Protein AF-A0A950F836-F1 (afdb_monomer)

Sequence (181 aa):
MPAGVPESGVGALAGLVPHHDASDRDGAVRQGLGAELRAADKKPVPPDRDESDESINTADIAQRLERLKRNLWHGNVRRALQIIDLLEEHLEIDGAPFENGRKLHKAIRKFGHYIAVNRVFVPNYGDRYRHGEAISTAFVESAVNQVVSKRMVKQQQMRWTQQGAHLLLQIRTQALNGDLR

Solvent-accessible surface area (backbone atoms only — not comparable to full-atom values): 11641 Å² total; per-residue (Å²): 137,89,80,85,88,78,91,82,80,89,77,87,87,87,81,86,88,90,85,92,84,89,89,82,90,84,86,85,89,82,87,79,92,80,79,86,86,84,78,90,84,77,79,80,73,73,78,73,75,79,79,71,60,90,54,85,53,65,66,58,54,51,52,51,50,51,52,30,52,54,25,43,41,54,41,37,52,72,63,24,46,53,50,42,53,55,50,41,52,52,47,58,73,67,50,45,87,44,78,64,45,50,52,47,39,55,48,50,52,52,48,43,52,51,48,64,75,42,51,90,72,53,58,39,47,56,57,34,56,77,71,72,43,84,83,68,62,62,68,59,51,50,54,49,52,52,49,43,48,58,26,65,71,46,101,44,101,66,60,57,51,75,67,56,49,52,53,50,48,53,52,50,51,28,54,74,70,66,68,60,128

Secondary structure (DSSP, 8-state):
----PPP-----------------------------------PPPPP-------S--HHHHHHHHHHHHHHHHTT-HHHHHHHHHHHHHHHHHTT--SHHHHHHHHHHHHHHHHHHHTGGG---HHHHHHTT----SHHHHHHHHHHHIIIIIS--SSPPPHHHHHHHHHHHHHHHHT---

pLDDT: mean 72.8, std 25.39, range [26.97, 97.75]

Mean predicted aligned error: 17.71 Å

Radius of gyration: 34.69 Å; Cα contacts (8 Å, |Δi|>4): 84; chains: 1; bounding box: 82×68×84 Å

Structure (mmCIF, N/CA/C/O backbone):
data_AF-A0A950F836-F1
#
_entry.id   AF-A0A950F836-F1
#
loop_
_atom_site.group_PDB
_atom_site.id
_atom_site.type_symbol
_atom_site.label_atom_id
_atom_site.label_alt_id
_atom_site.label_comp_id
_atom_site.label_asym_id
_atom_site.label_entity_id
_atom_site.label_seq_id
_atom_site.pdbx_PDB_ins_code
_atom_site.Cartn_x
_atom_site.Cartn_y
_atom_site.Cartn_z
_atom_site.occupancy
_atom_site.B_iso_or_equiv
_atom_site.auth_seq_id
_atom_site.auth_comp_id
_atom_site.auth_asym_id
_atom_site.auth_atom_id
_atom_site.pdbx_PDB_model_num
ATOM 1 N N . MET A 1 1 ? -5.728 52.500 21.669 1.00 29.55 1 MET A N 1
ATOM 2 C CA . MET A 1 1 ? -4.391 53.020 21.305 1.00 29.55 1 MET A CA 1
ATOM 3 C C . MET A 1 1 ? -3.493 51.816 21.041 1.00 29.55 1 MET A C 1
ATOM 5 O O . MET A 1 1 ? -3.641 50.841 21.764 1.00 29.55 1 MET A O 1
ATOM 9 N N . PRO A 1 2 ? -2.733 51.835 19.938 1.00 42.88 2 PRO A N 1
ATOM 10 C CA . PRO A 1 2 ? -2.811 50.869 18.827 1.00 42.88 2 PRO A CA 1
ATOM 11 C C . PRO A 1 2 ? -1.547 49.971 18.810 1.00 42.88 2 PRO A C 1
ATOM 13 O O . PRO A 1 2 ? -0.796 50.013 19.772 1.00 42.88 2 PRO A O 1
ATOM 16 N N . ALA A 1 3 ? -1.190 49.107 17.862 1.00 35.97 3 ALA A N 1
ATOM 17 C CA . ALA A 1 3 ? -1.484 48.862 16.450 1.00 35.97 3 ALA A CA 1
ATOM 18 C C . ALA A 1 3 ? -1.015 47.407 16.173 1.00 35.97 3 ALA A C 1
ATOM 20 O O . ALA A 1 3 ? -0.118 46.919 16.852 1.00 35.97 3 ALA A O 1
ATOM 21 N N . GLY A 1 4 ? -1.638 46.622 15.293 1.00 35.84 4 GLY A N 1
ATOM 22 C CA . GLY A 1 4 ? -1.351 46.687 13.859 1.00 35.84 4 GLY A CA 1
ATOM 23 C C . GLY A 1 4 ? 0.024 46.084 13.545 1.00 35.84 4 GLY A C 1
ATOM 24 O O . GLY A 1 4 ? 1.023 46.787 13.623 1.00 35.84 4 GLY A O 1
ATOM 25 N N . VAL A 1 5 ? 0.068 44.799 13.183 1.00 51.34 5 VAL A N 1
ATOM 26 C CA . VAL A 1 5 ? 1.203 44.220 12.446 1.00 51.34 5 VAL A CA 1
ATOM 27 C C . VAL A 1 5 ? 0.994 44.579 10.973 1.00 51.34 5 VAL A C 1
ATOM 29 O O . VAL A 1 5 ? -0.044 44.187 10.435 1.00 51.34 5 VAL A O 1
ATOM 32 N N . PRO A 1 6 ? 1.907 45.313 10.311 1.00 45.78 6 PRO A N 1
ATOM 33 C CA . PRO A 1 6 ? 1.849 45.486 8.872 1.00 45.78 6 PRO A CA 1
ATOM 34 C C . PRO A 1 6 ? 2.775 44.496 8.161 1.00 45.78 6 PRO A C 1
ATOM 36 O O . PRO A 1 6 ? 3.947 44.337 8.506 1.00 45.78 6 PRO A O 1
ATOM 39 N N . GLU A 1 7 ? 2.229 43.877 7.119 1.00 40.97 7 GLU A N 1
ATOM 40 C CA . GLU A 1 7 ? 2.992 43.361 5.990 1.00 40.97 7 GLU A CA 1
ATOM 41 C C . GLU A 1 7 ? 3.680 44.509 5.235 1.00 40.97 7 GLU A C 1
ATOM 43 O O . GLU A 1 7 ? 3.083 45.555 4.994 1.00 40.97 7 GLU A O 1
ATOM 48 N N . SER A 1 8 ? 4.936 44.302 4.849 1.00 36.91 8 SER A N 1
ATOM 49 C CA . SER A 1 8 ? 5.629 44.826 3.655 1.00 36.91 8 SER A CA 1
ATOM 50 C C . SER A 1 8 ? 7.104 44.448 3.837 1.00 36.91 8 SER A C 1
ATOM 52 O O . SER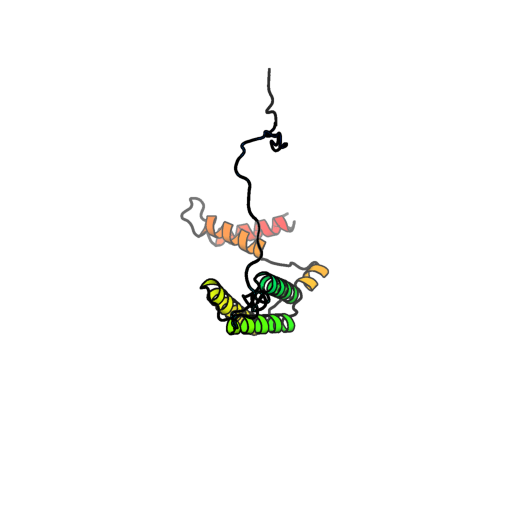 A 1 8 ? 7.600 44.407 4.954 1.00 36.91 8 SER A O 1
ATOM 54 N N . GLY A 1 9 ? 7.911 44.094 2.855 1.00 31.95 9 GLY A N 1
ATOM 55 C CA . GLY A 1 9 ? 7.826 44.141 1.411 1.00 31.95 9 GLY A CA 1
ATOM 56 C C . GLY A 1 9 ? 9.291 44.090 0.992 1.00 31.95 9 GLY A C 1
ATOM 57 O O . GLY A 1 9 ? 10.025 45.039 1.247 1.00 31.95 9 GLY A O 1
ATOM 58 N N . VAL A 1 10 ? 9.760 42.972 0.441 1.00 36.38 10 VAL A N 1
ATOM 59 C CA . VAL A 1 10 ? 11.121 42.900 -0.109 1.00 36.38 10 VAL A CA 1
ATOM 60 C C . VAL A 1 10 ? 10.971 42.911 -1.617 1.00 36.38 10 VAL A C 1
ATOM 62 O O . VAL A 1 10 ? 10.736 41.890 -2.258 1.00 36.38 10 VAL A O 1
ATOM 65 N N . GLY A 1 11 ? 10.981 44.135 -2.142 1.00 35.00 11 GLY A N 1
ATOM 66 C CA . GLY A 1 11 ? 10.955 44.436 -3.561 1.00 35.00 11 GLY A CA 1
ATOM 67 C C . GLY A 1 11 ? 12.247 44.003 -4.246 1.00 35.00 11 GLY A C 1
ATOM 68 O O . GLY A 1 11 ? 13.344 44.119 -3.701 1.00 35.00 11 GLY A O 1
ATOM 69 N N . ALA A 1 12 ? 12.063 43.496 -5.458 1.00 33.91 12 ALA A N 1
ATOM 70 C CA . ALA A 1 12 ? 13.087 43.111 -6.406 1.00 33.91 12 ALA A CA 1
ATOM 71 C C . ALA A 1 12 ? 14.018 44.278 -6.777 1.00 33.91 12 ALA A C 1
ATOM 73 O O . ALA A 1 12 ? 13.564 45.392 -7.032 1.00 33.91 12 ALA A O 1
ATOM 74 N N . LEU A 1 13 ? 15.313 43.985 -6.901 1.00 33.66 13 LEU A N 1
ATOM 75 C CA . LEU A 1 13 ? 16.292 44.840 -7.568 1.00 33.66 13 LEU A CA 1
ATOM 76 C C . LEU A 1 13 ? 17.061 43.998 -8.588 1.00 33.66 13 LEU A C 1
ATOM 78 O O . LEU A 1 13 ? 18.007 43.295 -8.247 1.00 33.66 13 LEU A O 1
ATOM 82 N N . ALA A 1 14 ? 16.640 44.073 -9.848 1.00 31.14 14 ALA A N 1
ATOM 83 C CA . ALA A 1 14 ? 17.458 43.719 -11.001 1.00 31.14 14 ALA A CA 1
ATOM 84 C C . ALA A 1 14 ? 16.983 44.569 -12.183 1.00 31.14 14 ALA A C 1
ATOM 86 O O . ALA A 1 14 ? 15.983 44.266 -12.830 1.00 31.14 14 ALA A O 1
ATOM 87 N N . GLY A 1 15 ? 17.678 45.680 -12.413 1.00 32.28 15 GLY A N 1
ATOM 88 C CA . GLY A 1 15 ? 17.402 46.610 -13.497 1.00 32.28 15 GLY A CA 1
ATOM 89 C C . GLY A 1 15 ? 18.696 47.183 -14.065 1.00 32.28 15 GLY A C 1
ATOM 90 O O . GLY A 1 15 ? 19.354 47.973 -13.404 1.00 32.28 15 GLY A O 1
ATOM 91 N N . LEU A 1 16 ? 18.976 46.763 -15.300 1.00 32.94 16 LEU A N 1
ATOM 92 C CA . LEU A 1 16 ? 19.607 47.486 -16.413 1.00 32.94 16 LEU A CA 1
ATOM 93 C C . LEU A 1 16 ? 21.080 47.975 -16.347 1.00 32.94 16 LEU A C 1
ATOM 95 O O . LEU A 1 16 ? 21.478 48.843 -15.583 1.00 32.94 16 LEU A O 1
ATOM 99 N N . VAL A 1 17 ? 21.820 47.444 -17.325 1.00 34.72 17 VAL A N 1
ATOM 100 C CA . VAL A 1 17 ? 23.066 47.863 -18.019 1.00 34.72 17 VAL A CA 1
ATOM 101 C C . VAL A 1 17 ? 22.731 48.976 -19.066 1.00 34.72 17 VAL A C 1
ATOM 103 O O . VAL A 1 17 ? 21.529 49.129 -19.306 1.00 34.72 17 VAL A O 1
ATOM 106 N N . PRO A 1 18 ? 23.634 49.655 -19.845 1.00 45.66 18 PRO A N 1
ATOM 107 C CA . PRO A 1 18 ? 25.076 50.046 -19.779 1.00 45.66 18 PRO A CA 1
ATOM 108 C C . PRO A 1 18 ? 25.347 51.568 -20.036 1.00 45.66 18 PRO A C 1
ATOM 110 O O . PRO A 1 18 ? 24.448 52.294 -20.432 1.00 45.66 18 PRO A O 1
ATOM 113 N N . HIS A 1 19 ? 26.618 52.012 -19.967 1.00 31.83 19 HIS A N 1
ATOM 114 C CA . HIS A 1 19 ? 27.279 52.990 -20.882 1.00 31.83 19 HIS A CA 1
ATOM 115 C C . HIS A 1 19 ? 28.815 52.884 -20.658 1.00 31.83 19 HIS A C 1
ATOM 117 O O . HIS A 1 19 ? 29.242 52.916 -19.512 1.00 31.83 19 HIS A O 1
ATOM 123 N N . HIS A 1 20 ? 29.646 52.401 -21.594 1.00 29.50 20 HIS A N 1
ATOM 124 C CA . HIS A 1 20 ? 30.296 53.022 -22.771 1.00 29.50 20 HIS A CA 1
ATOM 125 C C . HIS A 1 20 ? 31.361 54.101 -22.462 1.00 29.50 20 HIS A C 1
ATOM 127 O O . HIS A 1 20 ? 30.995 55.215 -22.130 1.00 29.50 20 HIS A O 1
ATOM 133 N N . ASP A 1 21 ? 32.645 53.746 -22.642 1.00 30.55 21 ASP A N 1
ATOM 134 C CA . ASP A 1 21 ? 33.812 54.573 -23.048 1.00 30.55 21 ASP A CA 1
ATOM 135 C C . ASP A 1 21 ? 34.998 53.591 -23.245 1.00 30.55 21 ASP A C 1
ATOM 137 O O . ASP A 1 21 ? 35.238 52.750 -22.386 1.00 30.55 21 ASP A O 1
ATOM 141 N N . ALA A 1 22 ? 35.595 53.374 -24.423 1.00 28.00 22 ALA A N 1
ATOM 142 C CA . ALA A 1 22 ? 36.336 54.231 -25.358 1.00 28.00 22 ALA A CA 1
ATOM 143 C C . ALA A 1 22 ? 37.834 54.416 -25.008 1.00 28.00 22 ALA A C 1
ATOM 145 O O . ALA A 1 22 ? 38.200 55.251 -24.193 1.00 28.00 22 ALA A O 1
ATOM 146 N N . SER A 1 23 ? 38.665 53.713 -25.800 1.00 30.91 23 SER A N 1
ATOM 147 C CA . SER A 1 23 ? 39.959 54.151 -26.361 1.00 30.91 23 SER A CA 1
ATOM 148 C C . SER A 1 23 ? 41.275 53.809 -25.633 1.00 30.91 23 SER A C 1
ATOM 150 O O . SER A 1 23 ? 41.606 54.417 -24.627 1.00 30.91 23 SER A O 1
ATOM 152 N N . ASP A 1 24 ? 42.079 52.935 -26.259 1.00 32.09 24 ASP A N 1
ATOM 153 C CA . ASP A 1 24 ? 43.501 53.166 -26.623 1.00 32.09 24 ASP A CA 1
ATOM 154 C C . ASP A 1 24 ? 43.926 52.072 -27.636 1.00 32.09 24 ASP A C 1
ATOM 156 O O . ASP A 1 24 ? 43.770 50.884 -27.370 1.00 32.09 24 ASP A O 1
ATOM 160 N N . ARG A 1 25 ? 44.078 52.371 -28.937 1.00 31.61 25 ARG A N 1
ATOM 161 C CA . ARG A 1 25 ? 45.309 52.776 -29.657 1.00 31.61 25 ARG A CA 1
ATOM 162 C C . ARG A 1 25 ? 46.519 51.862 -29.421 1.00 31.61 25 ARG A C 1
ATOM 164 O O . ARG A 1 25 ? 47.173 51.969 -28.400 1.00 31.61 25 ARG A O 1
ATOM 171 N N . ASP A 1 26 ? 46.853 51.037 -30.420 1.00 30.56 26 ASP A N 1
ATOM 172 C CA . ASP A 1 26 ? 48.101 51.194 -31.187 1.00 30.56 26 ASP A CA 1
ATOM 173 C C . ASP A 1 26 ? 48.285 50.132 -32.286 1.00 30.56 26 ASP A C 1
ATOM 175 O O . ASP A 1 26 ? 47.856 48.989 -32.162 1.00 30.56 26 ASP A O 1
ATOM 179 N N . GLY A 1 27 ? 49.009 50.524 -33.340 1.00 30.09 27 GLY A N 1
ATOM 180 C CA . GLY A 1 27 ? 49.918 49.611 -34.042 1.00 30.09 27 GLY A CA 1
ATOM 181 C C . GLY A 1 27 ? 49.427 48.989 -35.344 1.00 30.09 27 GLY A C 1
ATOM 182 O O . GLY A 1 27 ? 48.949 47.863 -35.390 1.00 30.09 27 GLY A O 1
ATOM 183 N N . ALA A 1 28 ? 49.639 49.710 -36.437 1.00 32.56 28 ALA A N 1
ATOM 184 C CA . ALA A 1 28 ? 49.440 49.250 -37.799 1.00 32.56 28 ALA A CA 1
ATOM 185 C C . ALA A 1 28 ? 50.510 48.239 -38.300 1.00 32.56 28 ALA A C 1
ATOM 187 O O . ALA A 1 28 ? 51.599 48.110 -37.747 1.00 32.56 28 ALA A O 1
ATOM 188 N N . VAL A 1 29 ? 50.214 47.703 -39.493 1.00 31.95 29 VAL A N 1
ATOM 189 C CA . VAL A 1 29 ? 51.118 47.371 -40.619 1.00 31.95 29 VAL A CA 1
ATOM 190 C C . VAL A 1 29 ? 51.510 45.886 -40.854 1.00 31.95 29 VAL A C 1
ATOM 192 O O . VAL A 1 29 ? 52.175 45.254 -40.043 1.00 31.95 29 VAL A O 1
ATOM 195 N N . ARG A 1 30 ? 51.255 45.467 -42.115 1.00 33.81 30 ARG A N 1
ATOM 196 C CA . ARG A 1 30 ? 51.923 44.458 -42.993 1.00 33.81 30 ARG A CA 1
ATOM 197 C C . ARG A 1 30 ? 51.225 43.094 -43.106 1.00 33.81 30 ARG A C 1
ATOM 199 O O . ARG A 1 30 ? 51.274 42.284 -42.199 1.00 33.81 30 ARG A O 1
ATOM 206 N N . GLN A 1 31 ? 50.389 42.889 -44.133 1.00 32.78 31 GLN A N 1
ATOM 207 C CA . GLN A 1 31 ? 50.717 42.410 -45.499 1.00 32.78 31 GLN A CA 1
ATOM 208 C C . GLN A 1 31 ? 51.404 41.039 -45.564 1.00 32.78 31 GLN A C 1
ATOM 210 O O . GLN A 1 31 ? 52.508 40.878 -45.061 1.00 32.78 31 GLN A O 1
ATOM 215 N N . GLY A 1 32 ? 50.821 40.153 -46.382 1.00 27.50 32 GLY A N 1
ATOM 216 C CA . GLY A 1 32 ? 51.611 39.325 -47.296 1.00 27.50 32 GLY A CA 1
ATOM 217 C C . GLY A 1 32 ? 51.545 37.818 -47.082 1.00 27.50 32 GLY A C 1
ATOM 218 O O . GLY A 1 32 ? 52.398 37.247 -46.420 1.00 27.50 32 GLY A O 1
ATOM 219 N N . LEU A 1 33 ? 50.549 37.198 -47.719 1.00 32.03 33 LEU A N 1
ATOM 220 C CA . LEU A 1 33 ? 50.674 36.015 -48.582 1.00 32.03 33 LEU A CA 1
ATOM 221 C C . LEU A 1 33 ? 52.029 35.270 -48.520 1.00 32.03 33 LEU A C 1
ATOM 223 O O . LEU A 1 33 ? 53.038 35.757 -49.027 1.00 32.03 33 LEU A O 1
ATOM 227 N N . GLY A 1 34 ? 52.024 34.047 -47.990 1.00 26.97 34 GLY A N 1
ATOM 228 C CA . GLY A 1 34 ? 53.203 33.187 -47.968 1.00 26.97 34 GLY A CA 1
ATOM 229 C C . GLY A 1 34 ? 52.849 31.711 -47.826 1.00 26.97 34 GLY A C 1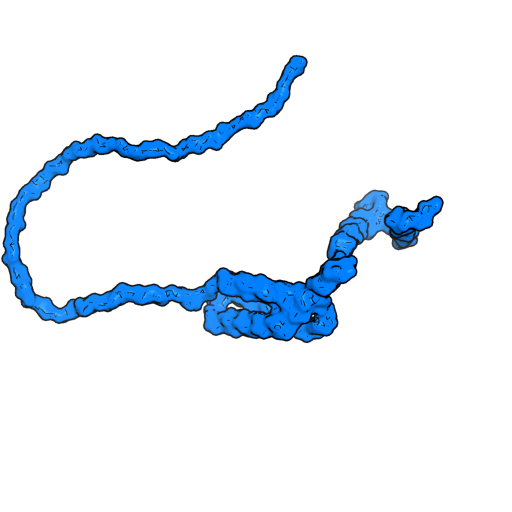
ATOM 230 O O . GLY A 1 34 ? 52.756 31.207 -46.716 1.00 26.97 34 GLY A O 1
ATOM 231 N N . ALA A 1 35 ? 52.729 31.052 -48.978 1.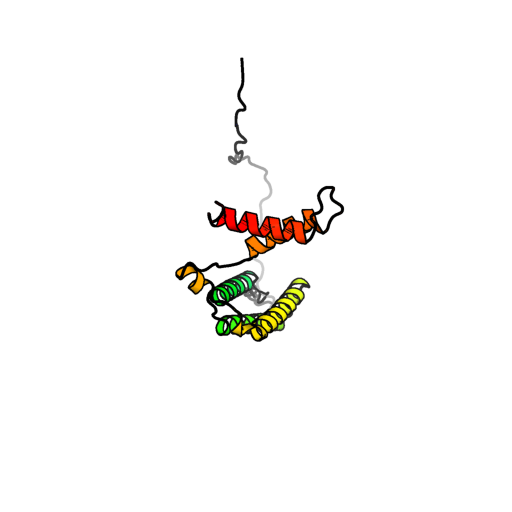00 31.06 35 ALA A N 1
ATOM 232 C CA . ALA A 1 35 ? 52.959 29.625 -49.201 1.00 31.06 35 ALA A CA 1
ATOM 233 C C . ALA A 1 35 ? 51.972 28.610 -48.588 1.00 31.06 35 ALA A C 1
ATOM 235 O O . ALA A 1 35 ? 52.089 28.154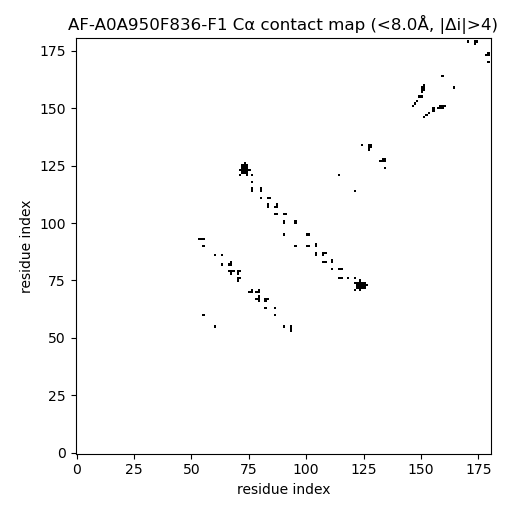 -47.452 1.00 31.06 35 ALA A O 1
ATOM 236 N N . GLU A 1 36 ? 51.077 28.144 -49.458 1.00 30.16 36 GLU A N 1
ATOM 237 C CA . GLU A 1 36 ? 50.556 26.783 -49.430 1.00 30.16 36 GLU A CA 1
ATOM 238 C C . GLU A 1 36 ? 51.687 25.732 -49.481 1.00 30.16 36 GLU A C 1
ATOM 240 O O . GLU A 1 36 ? 52.755 25.961 -50.050 1.00 30.16 36 GLU A O 1
ATOM 245 N N . LEU A 1 37 ? 51.347 24.539 -48.974 1.00 30.80 37 LEU A N 1
ATOM 246 C CA . LEU A 1 37 ? 51.967 23.223 -49.194 1.00 30.80 37 LEU A CA 1
ATOM 247 C C . LEU A 1 37 ? 53.146 22.820 -48.291 1.00 30.80 37 LEU A C 1
ATOM 249 O O . LEU A 1 37 ? 54.291 22.719 -48.725 1.00 30.80 37 LEU A O 1
ATOM 253 N N . ARG A 1 38 ? 52.803 22.312 -47.097 1.00 31.02 38 ARG A N 1
ATOM 254 C CA . ARG A 1 38 ? 53.276 20.979 -46.681 1.00 31.02 38 ARG A CA 1
ATOM 255 C C . ARG A 1 38 ? 52.133 20.120 -46.131 1.00 31.02 38 ARG A C 1
ATOM 257 O O . ARG A 1 38 ? 51.671 20.303 -45.016 1.00 31.02 38 ARG A O 1
ATOM 264 N N . ALA A 1 39 ? 51.687 19.234 -47.019 1.00 33.84 39 ALA A N 1
ATOM 265 C CA . ALA A 1 39 ? 51.219 17.864 -46.829 1.00 33.84 39 ALA A CA 1
ATOM 266 C C . ALA A 1 39 ? 50.716 17.419 -45.439 1.00 33.84 39 ALA A C 1
ATOM 268 O O . ALA A 1 39 ? 51.484 17.306 -44.491 1.00 33.84 39 ALA A O 1
ATOM 269 N N . ALA A 1 40 ? 49.446 17.003 -45.454 1.00 44.66 40 ALA A N 1
ATOM 270 C CA . ALA A 1 40 ? 48.924 15.784 -44.838 1.00 44.66 40 ALA A CA 1
ATOM 271 C C . ALA A 1 40 ? 49.209 15.565 -43.344 1.00 44.66 40 ALA A C 1
ATOM 273 O O . ALA A 1 40 ? 50.152 14.880 -42.978 1.00 44.66 40 ALA A O 1
ATOM 274 N N . ASP A 1 41 ? 48.302 16.041 -42.495 1.00 47.06 41 ASP A N 1
ATOM 275 C CA . ASP A 1 41 ? 47.463 15.154 -41.684 1.00 47.06 41 ASP A CA 1
ATOM 276 C C . ASP A 1 41 ? 46.369 15.977 -40.993 1.00 47.06 41 ASP A C 1
ATOM 278 O O . ASP A 1 41 ? 46.532 17.180 -40.802 1.00 47.06 41 ASP A O 1
ATOM 282 N N . LYS A 1 42 ? 45.282 15.316 -40.581 1.00 42.28 42 LYS A N 1
ATOM 283 C CA . LYS A 1 42 ? 44.065 15.875 -39.946 1.00 42.28 42 LYS A CA 1
ATOM 284 C C . LYS A 1 42 ? 42.990 16.357 -40.925 1.00 42.28 42 LYS A C 1
ATOM 286 O O . LYS A 1 42 ? 42.689 17.543 -41.044 1.00 42.28 42 LYS A O 1
ATOM 291 N N . LYS A 1 43 ? 42.281 15.392 -41.526 1.00 39.38 43 LYS A N 1
ATOM 292 C CA . LYS A 1 43 ? 40.834 15.587 -41.720 1.00 39.38 43 LYS A CA 1
ATOM 293 C C . LYS A 1 43 ? 40.228 15.922 -40.348 1.00 39.38 43 LYS A C 1
ATOM 295 O O . LYS A 1 43 ? 40.582 15.240 -39.384 1.00 39.38 43 LYS A O 1
ATOM 300 N N . PRO A 1 44 ? 39.346 16.927 -40.233 1.00 36.72 44 PRO A N 1
ATOM 301 C CA . PRO A 1 44 ? 38.650 17.165 -38.983 1.00 36.72 44 PRO A CA 1
ATOM 302 C C . PRO A 1 44 ? 37.789 15.933 -38.700 1.00 36.72 44 PRO A C 1
ATOM 304 O O . PRO A 1 44 ? 36.916 15.574 -39.493 1.00 36.72 44 PRO A O 1
ATOM 307 N N . VAL A 1 45 ? 38.091 15.252 -37.596 1.00 49.06 45 VAL A N 1
ATOM 308 C CA . VAL A 1 45 ? 37.140 14.345 -36.954 1.00 49.06 45 VAL A CA 1
ATOM 309 C C . VAL A 1 45 ? 35.880 15.185 -36.711 1.00 49.06 45 VAL A C 1
ATOM 311 O O . VAL A 1 45 ? 36.016 16.297 -36.191 1.00 49.06 45 VAL A O 1
ATOM 314 N N . PRO A 1 46 ? 34.688 14.753 -37.166 1.00 50.53 46 PRO A N 1
ATOM 315 C CA . PRO A 1 46 ? 33.454 15.460 -36.843 1.00 50.53 46 PRO A CA 1
ATOM 316 C C . PRO A 1 46 ? 33.404 15.651 -35.325 1.00 50.53 46 PRO A C 1
ATOM 318 O O . PRO A 1 46 ? 33.723 14.682 -34.634 1.00 50.53 46 PRO A O 1
ATOM 321 N N . 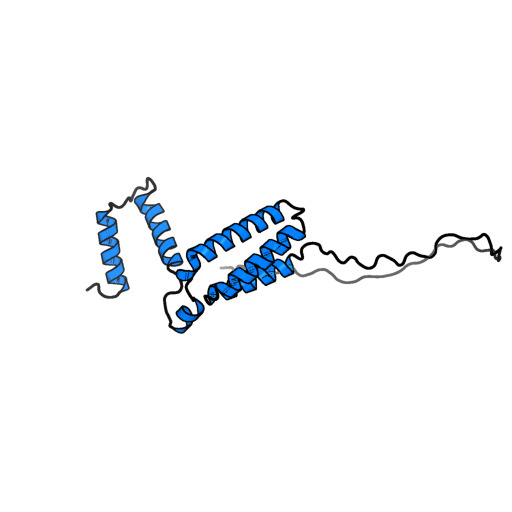PRO A 1 47 ? 33.061 16.851 -34.809 1.00 45.91 47 PRO A N 1
ATOM 322 C CA . PRO A 1 47 ? 32.883 17.017 -33.377 1.00 45.91 47 PRO A CA 1
ATOM 323 C C . PRO A 1 47 ? 31.887 15.954 -32.957 1.00 45.91 47 PRO A C 1
ATOM 325 O O . PRO A 1 47 ? 30.869 15.773 -33.636 1.00 45.91 47 PRO A O 1
ATOM 328 N N . ASP A 1 48 ? 32.308 15.205 -31.948 1.00 44.94 48 ASP A N 1
ATOM 329 C CA . ASP A 1 48 ? 31.611 14.114 -31.304 1.00 44.94 48 ASP A CA 1
ATOM 330 C C . ASP A 1 48 ? 30.113 14.248 -31.565 1.00 44.94 48 ASP A C 1
ATOM 332 O O . ASP A 1 48 ? 29.479 15.227 -31.160 1.00 44.94 48 ASP A O 1
ATOM 336 N N . ARG A 1 49 ? 29.546 13.296 -32.327 1.00 43.31 49 ARG A N 1
ATOM 337 C CA . ARG A 1 49 ? 28.109 13.058 -32.189 1.00 43.31 49 ARG A CA 1
ATOM 338 C C . ARG A 1 49 ? 27.923 12.991 -30.691 1.00 43.31 49 ARG A C 1
ATOM 340 O O . ARG A 1 49 ? 28.647 12.210 -30.080 1.00 43.31 49 ARG A O 1
ATOM 347 N N . ASP A 1 50 ? 27.048 13.828 -30.146 1.00 44.59 50 ASP A N 1
ATOM 348 C CA . ASP A 1 50 ? 26.553 13.644 -28.799 1.00 44.59 50 ASP A CA 1
ATOM 349 C C . ASP A 1 50 ? 26.176 12.161 -28.708 1.00 44.59 50 ASP A C 1
ATOM 351 O O . ASP A 1 50 ? 25.113 11.732 -29.163 1.00 44.59 50 ASP A O 1
ATOM 355 N N . GLU A 1 51 ? 27.092 11.355 -28.170 1.00 42.03 51 GLU A N 1
ATOM 356 C CA . GLU A 1 51 ? 26.791 10.197 -27.366 1.00 42.03 51 GLU A CA 1
ATOM 357 C C . GLU A 1 51 ? 26.025 10.819 -26.212 1.00 42.03 51 GLU A C 1
ATOM 359 O O . GLU A 1 51 ? 26.569 11.132 -25.158 1.00 42.03 51 GLU A O 1
ATOM 364 N N . SER A 1 52 ? 24.766 11.162 -26.487 1.00 43.44 52 SER A N 1
ATOM 365 C CA . SER A 1 52 ? 23.805 11.558 -25.495 1.00 43.44 52 SER A CA 1
ATOM 366 C C . SER A 1 52 ? 23.606 10.301 -24.679 1.00 43.44 52 SER A C 1
ATOM 368 O O . SER A 1 52 ? 22.744 9.491 -25.005 1.00 43.44 52 SER A O 1
ATOM 370 N N . ASP A 1 53 ? 24.517 10.110 -23.731 1.00 42.41 53 ASP A N 1
ATOM 371 C CA . ASP A 1 53 ? 24.321 9.432 -22.476 1.00 42.41 53 ASP A CA 1
ATOM 372 C C . ASP A 1 53 ? 23.235 8.351 -22.595 1.00 42.41 53 ASP A C 1
ATOM 374 O O . ASP A 1 53 ? 22.080 8.562 -22.227 1.00 42.41 53 ASP A O 1
ATOM 378 N N . GLU A 1 54 ? 23.623 7.134 -22.992 1.00 45.19 54 GLU A N 1
ATOM 379 C CA . GLU A 1 54 ? 22.978 5.918 -22.460 1.00 45.19 54 GLU A CA 1
ATOM 380 C C . GLU A 1 54 ? 23.328 5.768 -20.960 1.00 45.19 54 GLU A C 1
ATOM 382 O O . GLU A 1 54 ? 23.544 4.686 -20.426 1.00 45.19 54 GLU A O 1
ATOM 387 N N . SER A 1 55 ? 23.428 6.894 -20.251 1.00 53.56 55 SER A N 1
ATOM 388 C CA . SER A 1 55 ? 23.406 6.964 -18.813 1.00 53.56 55 SER A CA 1
ATOM 389 C C . SER A 1 55 ? 21.933 6.920 -18.422 1.00 53.56 55 SER A C 1
ATOM 391 O O . SER A 1 55 ? 21.083 7.614 -18.982 1.00 53.56 55 SER A O 1
ATOM 393 N N . ILE A 1 56 ? 21.623 6.029 -17.488 1.00 57.47 56 ILE A N 1
ATOM 394 C CA . ILE A 1 56 ? 20.304 5.818 -16.894 1.00 57.47 56 ILE A CA 1
ATOM 395 C C . ILE A 1 56 ? 19.530 7.143 -16.783 1.00 57.47 56 ILE A C 1
ATOM 397 O O . ILE A 1 56 ? 19.782 7.961 -15.888 1.00 57.47 56 ILE A O 1
ATOM 401 N N . ASN A 1 57 ? 18.544 7.355 -17.659 1.00 78.31 57 ASN A N 1
ATOM 402 C CA . ASN A 1 57 ? 17.727 8.554 -17.578 1.00 78.31 57 ASN A CA 1
ATOM 403 C C . ASN A 1 57 ? 16.790 8.412 -16.374 1.00 78.31 57 ASN A C 1
ATOM 405 O O . ASN A 1 57 ? 15.775 7.714 -16.409 1.00 78.31 57 ASN A O 1
ATOM 409 N N . THR A 1 58 ? 17.125 9.104 -15.287 1.00 79.94 58 THR A N 1
ATOM 410 C CA . THR A 1 58 ? 16.334 9.109 -14.047 1.00 79.94 58 THR A CA 1
ATOM 411 C C . THR A 1 58 ? 14.866 9.479 -14.307 1.00 79.94 58 THR A C 1
ATOM 413 O O . THR A 1 58 ? 13.976 8.981 -13.614 1.00 79.94 58 THR A O 1
ATOM 416 N N . ALA A 1 59 ? 14.584 10.296 -15.329 1.00 85.50 59 ALA A N 1
ATOM 417 C CA . ALA A 1 59 ? 13.221 10.633 -15.724 1.00 85.50 59 ALA A CA 1
ATOM 418 C C . ALA A 1 59 ? 12.465 9.441 -16.341 1.00 85.50 59 ALA A C 1
ATOM 420 O O . ALA A 1 59 ? 11.273 9.287 -16.068 1.00 85.50 59 ALA A O 1
ATOM 421 N N . ASP A 1 60 ? 13.134 8.573 -17.111 1.00 87.38 60 ASP A N 1
ATOM 422 C CA . ASP A 1 60 ? 12.517 7.356 -17.659 1.00 87.38 60 ASP A CA 1
ATOM 423 C C . ASP A 1 60 ? 12.177 6.366 -16.538 1.00 87.38 60 ASP A C 1
ATOM 425 O O . ASP A 1 60 ? 11.043 5.887 -16.443 1.00 87.38 60 ASP A O 1
ATOM 429 N N . ILE A 1 61 ? 13.109 6.151 -15.600 1.00 88.25 61 ILE A N 1
ATOM 430 C CA . ILE A 1 61 ? 12.850 5.339 -14.402 1.00 88.25 61 ILE A CA 1
ATOM 431 C C . ILE A 1 61 ? 11.660 5.900 -13.621 1.00 88.25 61 ILE A C 1
ATOM 433 O O . ILE A 1 61 ? 10.737 5.156 -13.284 1.00 88.25 61 ILE A O 1
ATOM 437 N N . ALA A 1 62 ? 11.639 7.208 -13.351 1.00 90.69 62 ALA A N 1
ATOM 438 C CA . ALA A 1 62 ? 10.540 7.841 -12.629 1.00 90.69 62 ALA A CA 1
ATOM 439 C C . ALA A 1 62 ? 9.198 7.652 -13.356 1.00 90.69 62 ALA A C 1
ATOM 441 O O . ALA A 1 62 ? 8.191 7.314 -12.728 1.00 90.69 62 ALA A O 1
ATOM 442 N N . GLN A 1 63 ? 9.180 7.791 -14.685 1.00 94.38 63 GLN A N 1
ATOM 443 C CA . GLN A 1 63 ? 7.980 7.572 -15.486 1.00 94.38 63 GLN A CA 1
ATOM 444 C C . GLN A 1 63 ? 7.496 6.115 -15.406 1.00 94.38 63 GLN A C 1
ATOM 446 O O . GLN A 1 63 ? 6.293 5.865 -15.267 1.00 94.38 63 GLN A O 1
ATOM 451 N N . ARG A 1 64 ? 8.407 5.140 -15.464 1.00 93.56 64 ARG A N 1
ATOM 452 C CA . ARG A 1 64 ? 8.078 3.714 -15.315 1.00 93.56 64 ARG A CA 1
ATOM 453 C C . ARG A 1 64 ? 7.545 3.398 -13.924 1.00 93.56 64 ARG A C 1
ATOM 455 O O . ARG A 1 64 ? 6.546 2.689 -13.818 1.00 93.56 64 ARG A O 1
ATOM 462 N N . LEU A 1 65 ? 8.131 3.970 -12.873 1.00 94.81 65 LEU A N 1
ATOM 463 C CA . LEU A 1 65 ? 7.634 3.831 -11.501 1.00 94.81 65 LEU A CA 1
ATOM 464 C C . LEU A 1 65 ? 6.234 4.431 -11.330 1.00 94.81 65 LEU A C 1
ATOM 466 O O . LEU A 1 65 ? 5.379 3.832 -10.676 1.00 94.81 65 LEU A O 1
ATOM 470 N N . GLU A 1 66 ? 5.951 5.564 -11.970 1.00 97.06 66 GLU A N 1
ATOM 471 C CA . GLU A 1 66 ? 4.616 6.163 -11.943 1.00 97.06 66 GLU A CA 1
ATOM 472 C C . GLU A 1 66 ? 3.584 5.270 -12.652 1.00 97.06 66 GLU A C 1
ATOM 474 O O . GLU A 1 66 ? 2.488 5.023 -12.134 1.00 97.06 66 GLU A O 1
ATOM 479 N N . ARG A 1 67 ? 3.950 4.694 -13.806 1.00 96.75 67 ARG A N 1
ATOM 480 C CA . ARG A 1 67 ? 3.118 3.701 -14.509 1.00 96.75 67 ARG A CA 1
ATOM 481 C C . ARG A 1 67 ? 2.914 2.438 -13.674 1.00 96.75 67 ARG A C 1
ATOM 483 O O . ARG A 1 67 ? 1.805 1.902 -13.650 1.00 96.75 67 ARG A O 1
ATOM 490 N N . LEU A 1 68 ? 3.951 1.965 -12.987 1.00 97.31 68 LEU A N 1
ATOM 491 C CA . LEU A 1 68 ? 3.888 0.823 -12.078 1.00 97.31 68 LEU A CA 1
ATOM 492 C C . LEU A 1 68 ? 2.889 1.084 -10.946 1.00 97.31 68 LEU A C 1
ATOM 494 O O . LEU A 1 68 ? 1.950 0.306 -10.766 1.00 97.31 68 LEU A O 1
ATOM 498 N N . LYS A 1 69 ? 3.026 2.220 -10.253 1.00 96.81 69 LYS A N 1
ATOM 499 C CA . LYS A 1 69 ? 2.101 2.661 -9.201 1.00 96.81 69 LYS A CA 1
ATOM 500 C C . LYS A 1 69 ? 0.660 2.685 -9.705 1.00 96.81 69 LYS A C 1
ATOM 502 O O . LYS A 1 69 ? -0.225 2.124 -9.064 1.00 96.81 69 LYS A O 1
ATOM 507 N N . ARG A 1 70 ? 0.420 3.279 -10.879 1.00 97.19 70 ARG A N 1
ATOM 508 C CA . ARG A 1 70 ? -0.919 3.355 -11.479 1.00 97.19 70 ARG A CA 1
ATOM 509 C C . ARG A 1 70 ? -1.494 1.978 -11.817 1.00 97.19 70 ARG A C 1
ATOM 511 O O . ARG A 1 70 ? -2.683 1.752 -11.610 1.00 97.19 70 ARG A O 1
ATOM 518 N N . ASN A 1 71 ? -0.679 1.047 -12.314 1.00 97.25 71 ASN A N 1
ATOM 519 C CA . ASN A 1 71 ? -1.136 -0.320 -12.566 1.00 97.25 71 ASN A CA 1
ATOM 520 C C . ASN A 1 71 ? -1.527 -1.031 -11.267 1.00 97.25 71 ASN A C 1
ATOM 522 O O . ASN A 1 71 ? -2.603 -1.621 -11.213 1.00 97.25 71 ASN A O 1
ATOM 526 N N . LEU A 1 72 ? -0.707 -0.927 -10.219 1.00 96.69 72 LEU A N 1
ATOM 527 C CA . LEU A 1 72 ? -1.011 -1.521 -8.915 1.00 96.69 72 LEU A CA 1
ATOM 528 C C . LEU A 1 72 ? -2.265 -0.913 -8.282 1.00 96.69 72 LEU A C 1
ATOM 530 O O . LEU A 1 72 ? -3.104 -1.647 -7.771 1.00 96.69 72 LEU A O 1
ATOM 534 N N . TRP A 1 73 ? -2.447 0.403 -8.397 1.00 95.56 73 TRP A N 1
ATOM 535 C CA . TRP A 1 73 ? -3.655 1.091 -7.937 1.00 95.56 73 TRP A CA 1
ATOM 536 C C . TRP A 1 73 ? -4.942 0.545 -8.579 1.00 95.56 73 TRP A C 1
ATOM 538 O O . TRP A 1 73 ? -5.999 0.512 -7.953 1.00 95.56 73 TRP A O 1
ATOM 548 N N . HIS A 1 74 ? -4.857 0.083 -9.825 1.00 95.62 74 HIS A N 1
ATOM 549 C CA . HIS A 1 74 ? -5.976 -0.507 -10.559 1.00 95.62 74 HIS A CA 1
ATOM 550 C C . HIS A 1 74 ? -5.999 -2.043 -10.525 1.00 95.62 74 HIS A C 1
ATOM 552 O O . HIS A 1 74 ? -6.729 -2.650 -11.303 1.00 95.62 74 HIS A O 1
ATOM 558 N N . GLY A 1 75 ? -5.196 -2.690 -9.672 1.00 95.00 75 GLY A N 1
ATOM 559 C CA . GLY A 1 75 ? -5.131 -4.154 -9.580 1.00 95.00 75 GLY A CA 1
ATOM 560 C C . GLY A 1 75 ? -4.529 -4.847 -10.812 1.00 95.00 75 GLY A C 1
ATOM 561 O O . GLY A 1 75 ? -4.605 -6.067 -10.937 1.00 95.00 75 GLY A O 1
ATOM 562 N N . ASN A 1 76 ? -3.897 -4.107 -11.729 1.00 96.62 76 ASN A N 1
ATOM 563 C CA . ASN A 1 76 ? -3.294 -4.639 -12.955 1.00 96.62 76 ASN A CA 1
ATOM 564 C C . ASN A 1 76 ? -1.924 -5.283 -12.675 1.00 96.62 76 ASN A C 1
ATOM 566 O O . ASN A 1 76 ? -0.901 -4.871 -13.229 1.00 96.62 76 ASN A O 1
ATOM 570 N N . VAL A 1 77 ? -1.897 -6.311 -11.820 1.00 96.38 77 VAL A N 1
ATOM 571 C CA . VAL A 1 77 ? -0.660 -6.932 -11.314 1.00 96.38 77 VAL A CA 1
ATOM 572 C C . VAL A 1 77 ? 0.216 -7.486 -12.438 1.00 96.38 77 VAL A C 1
ATOM 574 O O . VAL A 1 77 ? 1.429 -7.322 -12.406 1.00 96.38 77 VAL A O 1
ATOM 577 N N . ARG A 1 78 ? -0.381 -8.069 -13.485 1.00 96.81 78 ARG A N 1
ATOM 578 C CA . ARG A 1 78 ? 0.372 -8.589 -14.639 1.00 96.81 78 ARG A CA 1
ATOM 579 C C . ARG A 1 78 ? 1.206 -7.503 -15.324 1.00 96.81 78 ARG A C 1
ATOM 581 O O . ARG A 1 78 ? 2.382 -7.716 -15.584 1.00 96.81 78 ARG A O 1
ATOM 588 N N . ARG A 1 79 ? 0.602 -6.343 -15.605 1.00 96.50 79 ARG A N 1
ATOM 589 C CA . ARG A 1 79 ? 1.311 -5.218 -16.236 1.00 96.50 79 ARG A CA 1
ATOM 590 C C . ARG A 1 79 ? 2.309 -4.570 -15.287 1.00 96.50 79 ARG A C 1
ATOM 592 O O . ARG A 1 79 ? 3.355 -4.122 -15.730 1.00 96.50 79 ARG A O 1
ATOM 599 N N . ALA A 1 80 ? 1.994 -4.531 -13.994 1.00 97.19 80 ALA A N 1
ATOM 600 C CA . ALA A 1 80 ? 2.930 -4.074 -12.977 1.00 97.19 80 ALA A CA 1
ATOM 601 C C . ALA A 1 80 ? 4.205 -4.936 -12.955 1.00 97.19 80 ALA A C 1
ATOM 603 O O . ALA A 1 80 ? 5.295 -4.382 -13.009 1.00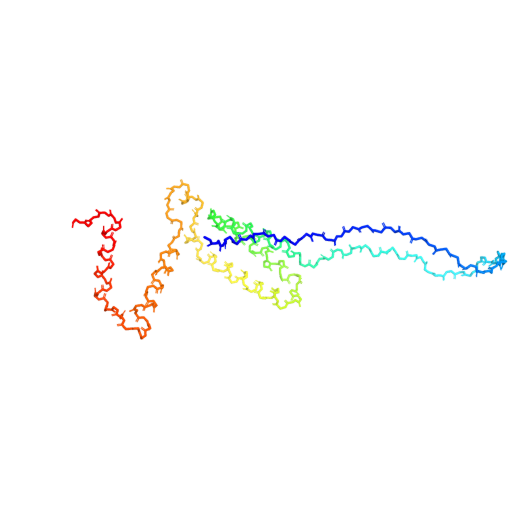 97.19 80 ALA A O 1
ATOM 604 N N . LEU A 1 81 ? 4.073 -6.267 -12.956 1.00 97.12 81 LEU A N 1
ATOM 605 C CA . LEU A 1 81 ? 5.219 -7.182 -12.990 1.00 97.12 81 LEU A CA 1
ATOM 606 C C . LEU A 1 81 ? 6.047 -7.025 -14.272 1.00 97.12 81 LEU A C 1
ATOM 608 O O . LEU A 1 81 ? 7.253 -6.883 -14.174 1.00 97.12 81 LEU A O 1
ATOM 612 N N . GLN A 1 82 ? 5.412 -6.887 -15.440 1.00 96.88 82 GLN A N 1
ATOM 613 C CA . GLN A 1 82 ? 6.134 -6.609 -16.694 1.00 96.88 82 GLN A CA 1
ATOM 614 C C . GLN A 1 82 ? 6.973 -5.323 -16.630 1.00 96.88 82 GLN A C 1
ATOM 616 O O . GLN A 1 82 ? 8.080 -5.274 -17.151 1.00 96.88 82 GLN A O 1
ATOM 621 N N . ILE A 1 83 ? 6.451 -4.262 -16.004 1.00 95.75 83 ILE A N 1
ATOM 622 C CA . ILE A 1 83 ? 7.208 -3.014 -15.824 1.00 95.75 83 ILE A CA 1
ATOM 623 C C . ILE A 1 83 ? 8.375 -3.222 -14.852 1.00 95.75 83 ILE A C 1
ATOM 625 O O . ILE A 1 83 ? 9.426 -2.619 -15.047 1.00 95.75 83 ILE A O 1
ATOM 629 N N . ILE A 1 84 ? 8.190 -4.044 -13.817 1.00 95.69 84 ILE A N 1
ATOM 630 C CA . ILE A 1 84 ? 9.246 -4.387 -12.860 1.00 95.69 84 ILE A CA 1
ATOM 631 C C . ILE A 1 84 ? 10.360 -5.179 -13.543 1.00 95.69 84 ILE A C 1
ATOM 633 O O . ILE A 1 84 ? 11.511 -4.798 -13.378 1.00 95.69 84 ILE A O 1
ATOM 637 N N . ASP A 1 85 ? 10.026 -6.194 -14.340 1.00 94.50 85 ASP A N 1
ATOM 638 C CA . ASP A 1 85 ? 11.006 -7.012 -15.065 1.00 94.50 85 ASP A CA 1
ATOM 639 C C . ASP A 1 85 ? 11.845 -6.131 -16.009 1.00 94.50 85 ASP A C 1
ATOM 641 O O . ASP A 1 85 ? 13.070 -6.139 -15.950 1.00 94.50 85 ASP A O 1
ATOM 645 N N . LEU A 1 86 ? 11.193 -5.250 -16.782 1.00 91.88 86 LEU A N 1
ATOM 646 C CA . LEU A 1 86 ? 11.882 -4.286 -17.651 1.00 91.88 86 LEU A CA 1
ATOM 647 C C . LEU A 1 86 ? 12.773 -3.303 -16.876 1.00 91.88 86 LEU A C 1
ATOM 649 O O . LEU A 1 86 ? 13.809 -2.878 -17.380 1.00 91.88 86 LEU A O 1
ATOM 653 N N . LEU A 1 87 ? 12.351 -2.879 -15.680 1.00 90.94 87 LEU A N 1
ATOM 654 C CA . LEU A 1 87 ? 13.157 -2.012 -14.816 1.00 90.94 87 LEU A CA 1
ATOM 655 C C . LEU A 1 87 ? 14.358 -2.760 -14.233 1.00 90.94 87 LEU A C 1
ATOM 657 O O . LEU A 1 87 ? 15.418 -2.160 -14.085 1.00 90.94 87 LEU A O 1
ATOM 661 N N . GLU A 1 88 ? 14.194 -4.034 -13.881 1.00 90.00 88 GLU A N 1
ATOM 662 C CA . GLU A 1 88 ? 15.274 -4.882 -13.382 1.00 90.00 88 GLU A CA 1
ATOM 663 C C . GLU A 1 88 ? 16.332 -5.091 -14.468 1.00 90.00 88 GLU A C 1
ATOM 665 O O . GLU A 1 88 ? 17.492 -4.771 -14.227 1.00 90.00 88 GLU A O 1
ATOM 670 N N . GLU A 1 89 ? 15.921 -5.492 -15.675 1.00 87.31 89 GLU A N 1
ATOM 671 C CA . GLU A 1 89 ? 16.804 -5.669 -16.836 1.00 87.31 89 GLU A CA 1
ATOM 672 C C . GLU A 1 89 ? 17.573 -4.384 -17.178 1.00 87.31 89 GLU A C 1
ATOM 674 O O . GLU A 1 89 ? 18.794 -4.405 -17.322 1.00 87.31 89 GLU A O 1
ATOM 679 N N . HIS A 1 90 ? 16.881 -3.242 -17.247 1.00 83.56 90 HIS A N 1
ATOM 680 C CA . HIS A 1 90 ? 17.508 -1.955 -17.560 1.00 83.56 90 HIS A CA 1
ATOM 681 C C . HIS A 1 90 ? 18.553 -1.551 -16.505 1.00 83.56 90 HIS A C 1
ATOM 683 O O . HIS A 1 90 ? 19.647 -1.105 -16.835 1.00 83.56 90 HIS A O 1
ATOM 689 N N . LEU A 1 91 ? 18.259 -1.784 -15.221 1.00 83.12 91 LEU A N 1
ATOM 690 C CA . LEU A 1 91 ? 19.189 -1.501 -14.125 1.00 83.12 91 LEU A CA 1
ATOM 691 C C . LEU A 1 91 ? 20.372 -2.491 -14.043 1.00 83.12 91 LEU A C 1
ATOM 693 O O . LEU A 1 91 ? 21.375 -2.161 -13.401 1.00 83.12 91 LEU A O 1
ATOM 697 N N . GLU A 1 92 ? 20.265 -3.682 -14.645 1.00 79.31 92 GLU A N 1
ATOM 698 C CA . GLU A 1 92 ? 21.364 -4.654 -14.775 1.00 79.31 92 GLU A CA 1
ATOM 699 C C . GLU A 1 92 ? 22.310 -4.315 -15.926 1.00 79.31 92 GLU A C 1
ATOM 701 O O . GLU A 1 92 ? 23.527 -4.365 -15.738 1.00 79.31 92 GLU A O 1
ATOM 706 N N . ILE A 1 93 ? 21.760 -3.956 -17.091 1.00 68.88 93 ILE A N 1
ATOM 707 C CA . ILE A 1 93 ? 22.517 -3.682 -18.324 1.00 68.88 93 ILE A CA 1
ATOM 708 C C . ILE A 1 93 ? 23.353 -2.409 -18.187 1.00 68.88 93 ILE A C 1
ATOM 710 O O . ILE A 1 93 ? 24.548 -2.431 -18.478 1.00 68.88 93 ILE A O 1
ATOM 714 N N . ASP A 1 94 ? 22.769 -1.338 -17.645 1.00 63.47 94 ASP A N 1
ATOM 715 C CA . ASP A 1 94 ? 23.449 -0.043 -17.495 1.00 63.47 94 ASP A CA 1
ATOM 716 C C . ASP A 1 94 ? 24.453 -0.036 -16.325 1.00 63.47 94 ASP A C 1
ATOM 718 O O . ASP A 1 94 ? 25.045 0.989 -15.979 1.00 63.47 94 ASP A O 1
ATOM 722 N N . GLY A 1 95 ? 24.636 -1.198 -15.685 1.00 55.81 95 GLY A N 1
ATOM 723 C CA . GLY A 1 95 ? 25.731 -1.481 -14.775 1.00 55.81 95 GLY A CA 1
ATOM 724 C C . GLY A 1 95 ? 25.824 -0.497 -13.624 1.00 55.81 95 GLY A C 1
ATOM 725 O O . GLY A 1 95 ? 26.892 0.066 -13.444 1.00 55.81 95 GLY A O 1
ATOM 726 N N . ALA A 1 96 ? 24.737 -0.293 -12.860 1.00 54.38 96 ALA A N 1
ATOM 727 C CA . ALA A 1 96 ? 24.627 0.602 -11.696 1.00 54.38 96 ALA A CA 1
ATOM 728 C C . ALA A 1 96 ? 25.974 1.207 -11.213 1.00 54.38 96 ALA A C 1
ATOM 730 O O . ALA A 1 96 ? 26.562 0.708 -10.237 1.00 54.38 96 ALA A O 1
ATOM 731 N N . PRO A 1 97 ? 26.469 2.282 -11.867 1.00 57.12 97 PRO A N 1
ATOM 732 C CA . PRO A 1 97 ? 27.827 2.786 -11.631 1.00 57.12 97 PRO A CA 1
ATOM 733 C C . PRO A 1 97 ? 27.941 3.407 -10.234 1.00 57.12 97 PRO A C 1
ATOM 735 O O . PRO A 1 97 ? 29.012 3.504 -9.637 1.00 57.12 97 PRO A O 1
ATOM 738 N N . PHE A 1 98 ? 26.785 3.765 -9.674 1.00 64.56 98 PHE A N 1
ATOM 739 C CA . PHE A 1 98 ? 26.612 4.440 -8.404 1.00 64.56 98 PHE A CA 1
ATOM 740 C C . PHE A 1 98 ? 25.920 3.525 -7.388 1.00 64.56 98 PHE A C 1
ATOM 742 O O . PHE A 1 98 ? 25.028 2.737 -7.713 1.00 64.56 98 PHE A O 1
ATOM 749 N N . GLU A 1 99 ? 26.281 3.670 -6.112 1.00 72.62 99 GLU A N 1
ATOM 750 C CA . GLU A 1 99 ? 25.729 2.877 -5.005 1.00 72.62 99 GLU A CA 1
ATOM 751 C C . GLU A 1 99 ? 24.188 2.9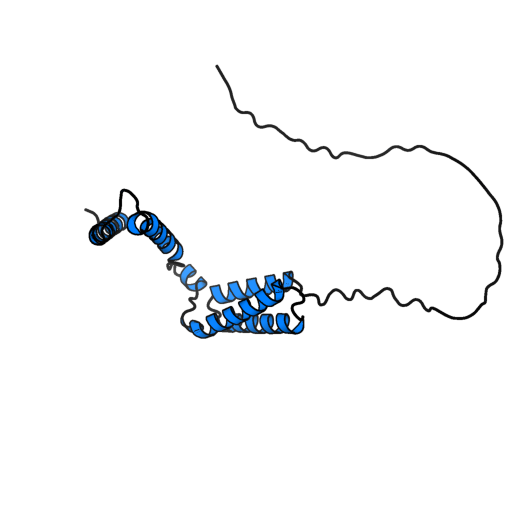26 -4.935 1.00 72.62 99 GLU A C 1
ATOM 753 O O . GLU A 1 99 ? 23.538 1.943 -4.570 1.00 72.62 99 GLU A O 1
ATOM 758 N N . ASN A 1 100 ? 23.597 4.048 -5.352 1.00 78.19 100 ASN A N 1
ATOM 759 C CA . ASN A 1 100 ? 22.150 4.249 -5.392 1.00 78.19 100 ASN A CA 1
ATOM 760 C C . ASN A 1 100 ? 21.452 3.378 -6.450 1.00 78.19 100 ASN A C 1
ATOM 762 O O . ASN A 1 100 ? 20.374 2.858 -6.170 1.00 78.19 100 ASN A O 1
ATOM 766 N N . GLY A 1 101 ? 22.073 3.142 -7.613 1.00 80.75 101 GLY A N 1
ATOM 767 C CA . GLY A 1 101 ? 21.520 2.270 -8.657 1.00 80.75 101 GLY A CA 1
ATOM 768 C C . GLY A 1 101 ? 21.432 0.813 -8.198 1.00 80.75 101 GLY A C 1
ATOM 769 O O . GLY A 1 101 ? 20.394 0.175 -8.347 1.00 80.75 101 GLY A O 1
ATOM 770 N N . ARG A 1 102 ? 22.467 0.314 -7.504 1.00 82.94 102 ARG A N 1
ATOM 771 C CA . ARG A 1 102 ? 22.468 -1.045 -6.926 1.00 82.94 102 ARG A CA 1
ATOM 772 C C . ARG A 1 102 ? 21.415 -1.206 -5.831 1.00 82.94 102 ARG A C 1
ATOM 774 O O . ARG A 1 102 ? 20.766 -2.248 -5.732 1.00 82.94 102 ARG A O 1
ATOM 781 N N . LYS A 1 103 ? 21.239 -0.178 -4.992 1.00 86.81 103 LYS A N 1
ATOM 782 C CA . LYS A 1 103 ? 20.177 -0.148 -3.9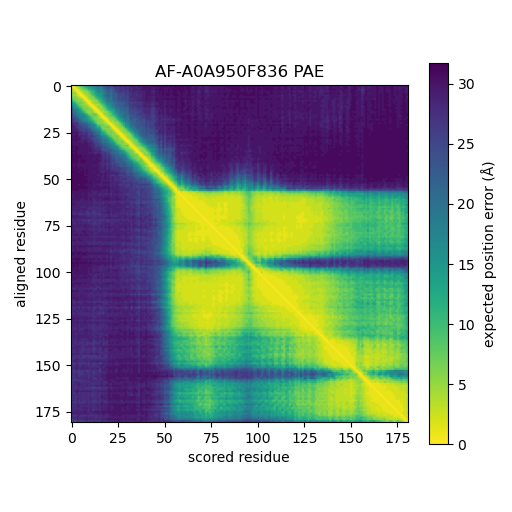73 1.00 86.81 103 LYS A CA 1
ATOM 783 C C . LYS A 1 103 ? 18.795 -0.178 -4.625 1.00 86.81 103 LYS A C 1
ATOM 785 O O . LYS A 1 103 ? 17.946 -0.941 -4.168 1.00 86.81 103 LYS A O 1
ATOM 790 N N . LEU A 1 104 ? 18.597 0.602 -5.689 1.00 88.56 104 LEU A N 1
ATOM 791 C CA . LEU A 1 104 ? 17.348 0.638 -6.443 1.00 88.56 104 LEU A CA 1
ATOM 792 C C . LEU A 1 104 ? 17.056 -0.708 -7.112 1.00 88.56 104 LEU A C 1
ATOM 794 O O . LEU A 1 104 ? 15.985 -1.251 -6.871 1.00 88.56 104 LEU A O 1
ATOM 798 N N . HIS A 1 105 ? 18.004 -1.292 -7.849 1.00 89.69 105 HIS A N 1
ATOM 799 C CA . HIS A 1 105 ? 17.859 -2.620 -8.464 1.00 89.69 105 HIS A CA 1
ATOM 800 C C . HIS A 1 105 ? 17.434 -3.671 -7.434 1.00 89.69 105 HIS A C 1
ATOM 802 O O . HIS A 1 105 ? 16.393 -4.314 -7.566 1.00 89.69 105 HIS A O 1
ATOM 808 N N . LYS A 1 106 ? 18.159 -3.752 -6.311 1.00 91.69 106 LYS A N 1
ATOM 809 C CA . LYS A 1 106 ? 17.825 -4.672 -5.217 1.00 91.69 106 LYS A CA 1
ATOM 810 C C . LYS A 1 106 ? 16.431 -4.414 -4.639 1.00 91.69 106 LYS A C 1
ATOM 812 O O . LYS A 1 106 ? 15.764 -5.367 -4.230 1.00 91.69 106 LYS A O 1
ATOM 817 N N . ALA A 1 107 ? 16.008 -3.154 -4.545 1.00 93.50 107 ALA A N 1
ATOM 818 C CA . ALA A 1 107 ? 14.679 -2.788 -4.070 1.00 93.50 107 ALA A CA 1
ATOM 819 C C . ALA A 1 107 ? 13.589 -3.200 -5.069 1.00 93.50 107 ALA A C 1
ATOM 821 O O . ALA A 1 107 ? 12.612 -3.815 -4.647 1.00 93.50 107 ALA A O 1
ATOM 822 N N . ILE A 1 108 ? 13.781 -2.939 -6.365 1.00 94.75 108 ILE A N 1
ATOM 823 C CA . ILE A 1 108 ? 12.859 -3.320 -7.443 1.00 94.75 108 ILE A CA 1
ATOM 824 C C . ILE A 1 108 ? 12.701 -4.835 -7.511 1.00 94.75 108 ILE A C 1
ATOM 826 O O . ILE A 1 108 ? 11.573 -5.314 -7.455 1.00 94.75 108 ILE A O 1
ATOM 830 N N . ARG A 1 109 ? 13.798 -5.596 -7.470 1.00 94.62 109 ARG A N 1
ATOM 831 C CA . ARG A 1 109 ? 13.752 -7.063 -7.446 1.00 94.62 109 ARG A CA 1
ATOM 832 C C . ARG A 1 109 ? 12.981 -7.610 -6.242 1.00 94.62 109 ARG A C 1
ATOM 834 O O . ARG A 1 109 ? 12.116 -8.477 -6.365 1.00 94.62 109 ARG A O 1
ATOM 841 N N . LYS A 1 110 ? 13.262 -7.089 -5.039 1.00 97.12 110 LYS A N 1
ATOM 842 C CA . LYS A 1 110 ? 12.526 -7.470 -3.817 1.00 97.12 110 LYS A CA 1
ATOM 843 C C . LYS A 1 110 ? 11.046 -7.107 -3.911 1.00 97.12 110 LYS A C 1
ATOM 845 O O . LYS A 1 110 ? 10.200 -7.881 -3.468 1.00 97.12 110 LYS A O 1
ATOM 850 N N . PHE A 1 111 ? 10.746 -5.937 -4.465 1.00 96.56 111 PHE A N 1
ATOM 851 C CA . PHE A 1 111 ? 9.385 -5.466 -4.661 1.00 96.56 111 PHE A CA 1
ATOM 852 C C . PHE A 1 111 ? 8.630 -6.344 -5.665 1.00 96.56 111 PHE A C 1
ATOM 854 O O . PHE A 1 111 ? 7.529 -6.788 -5.357 1.00 96.56 111 PHE A O 1
ATOM 861 N N . GLY A 1 112 ? 9.246 -6.686 -6.798 1.00 96.75 112 GLY A N 1
ATOM 862 C CA . GLY A 1 112 ? 8.720 -7.633 -7.783 1.00 96.75 112 GLY A CA 1
ATOM 863 C C . GLY A 1 112 ? 8.373 -8.974 -7.169 1.00 96.75 112 GLY A C 1
ATOM 864 O O . GLY A 1 112 ? 7.235 -9.427 -7.281 1.00 96.75 112 GLY A O 1
ATOM 865 N N . HIS A 1 113 ? 9.311 -9.556 -6.420 1.00 97.62 113 HIS A N 1
ATOM 866 C CA . HIS A 1 113 ? 9.070 -10.803 -5.703 1.00 97.62 113 HIS A CA 1
ATOM 867 C C . HIS A 1 113 ? 7.888 -10.693 -4.729 1.00 97.62 113 HIS A C 1
ATOM 869 O O . HIS A 1 113 ? 6.995 -11.541 -4.734 1.00 97.62 113 HIS A O 1
ATOM 875 N N . TYR A 1 114 ? 7.839 -9.627 -3.925 1.00 97.12 114 TYR A N 1
ATOM 876 C CA . TYR A 1 114 ? 6.737 -9.396 -2.993 1.00 97.12 114 TYR A CA 1
ATOM 877 C C . TYR A 1 114 ? 5.387 -9.295 -3.714 1.00 97.12 114 TYR A C 1
ATOM 879 O O . TYR A 1 114 ? 4.430 -9.959 -3.313 1.00 97.12 114 TYR A O 1
ATOM 887 N N . ILE A 1 115 ? 5.305 -8.515 -4.794 1.00 97.38 115 ILE A N 1
ATOM 888 C CA . ILE A 1 115 ? 4.079 -8.363 -5.585 1.00 97.38 115 ILE A CA 1
ATOM 889 C C . ILE A 1 115 ? 3.676 -9.690 -6.239 1.00 97.38 115 ILE A C 1
ATOM 891 O O . ILE A 1 115 ? 2.497 -10.034 -6.229 1.00 97.38 115 ILE A O 1
ATOM 895 N N . ALA A 1 116 ? 4.628 -10.465 -6.761 1.00 96.75 116 ALA A N 1
ATOM 896 C CA . ALA A 1 116 ? 4.353 -11.752 -7.395 1.00 96.75 116 ALA A CA 1
ATOM 897 C C . ALA A 1 116 ? 3.776 -12.776 -6.404 1.00 96.75 116 ALA A C 1
ATOM 899 O O . ALA A 1 116 ? 2.781 -13.444 -6.709 1.00 96.75 116 ALA A O 1
ATOM 900 N N . VAL A 1 117 ? 4.362 -12.862 -5.204 1.00 97.75 117 VAL A N 1
ATOM 901 C CA . VAL A 1 117 ? 3.885 -13.739 -4.122 1.00 97.75 117 VAL A CA 1
ATOM 902 C C . VAL A 1 117 ? 2.503 -13.301 -3.635 1.00 97.75 117 VAL A C 1
ATOM 904 O O . VAL A 1 117 ? 1.620 -14.135 -3.449 1.00 97.75 117 VAL A O 1
ATOM 907 N N . ASN A 1 118 ? 2.279 -11.994 -3.490 1.00 96.88 118 ASN A N 1
ATOM 908 C CA . ASN A 1 118 ? 1.043 -11.441 -2.933 1.00 96.88 118 ASN A CA 1
ATOM 909 C C . ASN A 1 118 ? 0.004 -11.056 -3.995 1.00 96.88 118 ASN A C 1
ATOM 911 O O . ASN A 1 118 ? -0.963 -10.368 -3.681 1.00 96.88 118 ASN A O 1
ATOM 915 N N . ARG A 1 119 ? 0.159 -11.502 -5.248 1.00 95.12 119 ARG A N 1
ATOM 916 C CA . ARG A 1 119 ? -0.647 -11.040 -6.393 1.00 95.12 119 ARG A CA 1
ATOM 917 C C . ARG A 1 119 ? -2.161 -11.167 -6.206 1.00 95.12 119 ARG A C 1
ATOM 919 O O . ARG A 1 119 ? -2.903 -10.338 -6.714 1.00 95.12 119 ARG A O 1
ATOM 926 N N . VAL A 1 120 ? -2.607 -12.197 -5.484 1.00 94.75 120 VAL A N 1
ATOM 927 C CA . VAL A 1 120 ? -4.032 -12.462 -5.206 1.00 94.75 120 VAL A CA 1
ATOM 928 C C . VAL A 1 120 ? -4.590 -11.497 -4.153 1.00 94.75 120 VAL A C 1
ATOM 930 O O . VAL A 1 120 ? -5.788 -11.244 -4.120 1.00 94.75 120 VAL A O 1
ATOM 933 N N . PHE A 1 121 ? -3.721 -10.926 -3.321 1.00 92.69 121 PHE A N 1
ATOM 934 C CA . PHE A 1 121 ? -4.084 -10.008 -2.245 1.00 92.69 121 PHE A CA 1
ATOM 935 C C . PHE A 1 121 ? -3.991 -8.535 -2.647 1.00 92.69 121 PHE A C 1
ATOM 937 O O . PHE A 1 121 ? -4.337 -7.680 -1.838 1.00 92.69 121 PHE A O 1
ATOM 944 N N . VAL A 1 122 ? -3.525 -8.214 -3.861 1.00 93.06 122 VAL A N 1
ATOM 945 C CA . VAL A 1 122 ? -3.440 -6.826 -4.341 1.00 93.06 122 VAL A CA 1
ATOM 946 C C . VAL A 1 122 ? -4.850 -6.314 -4.665 1.00 93.06 122 VAL A C 1
ATOM 948 O O . VAL A 1 122 ? -5.445 -6.777 -5.641 1.00 93.06 122 VAL A O 1
ATOM 951 N N . PRO A 1 123 ? -5.402 -5.347 -3.906 1.00 92.25 123 PRO A N 1
ATOM 952 C CA . PRO A 1 123 ? -6.748 -4.846 -4.155 1.00 92.25 123 PRO A CA 1
ATOM 953 C C . PRO A 1 123 ? -6.788 -3.923 -5.377 1.00 92.25 123 PRO A C 1
ATOM 955 O O . PRO A 1 123 ? -5.851 -3.165 -5.632 1.00 92.25 123 PRO A O 1
ATOM 958 N N . ASN A 1 124 ? -7.915 -3.902 -6.090 1.00 94.62 124 ASN A N 1
ATOM 959 C CA . ASN A 1 124 ? -8.183 -2.866 -7.086 1.00 94.62 124 ASN A CA 1
ATOM 960 C C . ASN A 1 124 ? -8.735 -1.608 -6.400 1.00 94.62 124 ASN A C 1
ATOM 962 O O . ASN A 1 124 ? -9.946 -1.419 -6.305 1.00 94.62 124 ASN A O 1
ATOM 966 N N . TYR A 1 125 ? -7.855 -0.731 -5.921 1.00 93.19 125 TYR A N 1
ATOM 967 C CA . TYR A 1 125 ? -8.262 0.500 -5.234 1.00 93.19 125 TYR A CA 1
ATOM 968 C C . TYR A 1 125 ? -9.099 1.438 -6.107 1.00 93.19 125 TYR A C 1
ATOM 970 O O . TYR A 1 125 ? -9.986 2.115 -5.594 1.00 93.19 125 TYR A O 1
ATOM 978 N N . GLY A 1 126 ? -8.869 1.455 -7.423 1.00 93.44 126 GLY A N 1
ATOM 979 C CA . GLY A 1 126 ? -9.704 2.222 -8.348 1.00 93.44 126 GLY A CA 1
ATOM 980 C C . GLY A 1 126 ? -11.157 1.744 -8.382 1.00 93.44 126 GLY A C 1
ATOM 981 O O . GLY A 1 126 ? -12.061 2.564 -8.513 1.00 93.44 126 GLY A O 1
ATOM 982 N N . ASP A 1 127 ? -11.383 0.439 -8.253 1.00 94.69 127 ASP A N 1
ATOM 983 C CA . ASP A 1 127 ? -12.727 -0.131 -8.180 1.00 94.69 127 ASP A CA 1
ATOM 984 C C . ASP A 1 127 ? -13.404 0.162 -6.844 1.00 94.69 127 ASP A C 1
ATOM 986 O O . ASP A 1 127 ? -14.516 0.684 -6.813 1.00 94.69 127 ASP A O 1
ATOM 990 N N . ARG A 1 128 ? -12.672 -0.034 -5.746 1.00 94.69 128 ARG A N 1
ATOM 991 C CA . ARG A 1 128 ? -13.122 0.311 -4.391 1.00 94.69 128 ARG A CA 1
ATOM 992 C C . ARG A 1 128 ? -13.519 1.780 -4.278 1.00 94.69 128 ARG A C 1
ATOM 994 O O . ARG A 1 128 ? -14.550 2.100 -3.700 1.00 94.69 128 ARG A O 1
ATOM 1001 N N . TYR A 1 129 ? -12.745 2.671 -4.899 1.00 93.06 129 TYR A N 1
ATOM 1002 C CA . TYR A 1 129 ? -13.046 4.101 -4.944 1.00 93.06 129 TYR A CA 1
ATOM 1003 C C . TYR A 1 129 ? -14.370 4.403 -5.651 1.00 93.06 129 TYR A C 1
ATOM 1005 O O . TYR A 1 129 ? -15.168 5.181 -5.135 1.00 93.06 129 TYR A O 1
ATOM 1013 N N . ARG A 1 130 ? -14.636 3.768 -6.801 1.00 94.81 130 ARG A N 1
ATOM 1014 C CA . ARG A 1 130 ? -15.892 3.968 -7.547 1.00 94.81 130 ARG A CA 1
ATOM 1015 C C . ARG A 1 130 ? -17.112 3.416 -6.814 1.00 94.81 130 ARG A C 1
ATOM 1017 O O . ARG A 1 130 ? -18.194 3.966 -6.970 1.00 94.81 130 ARG A O 1
ATOM 1024 N N . HIS A 1 131 ? -16.926 2.377 -6.005 1.00 95.69 131 HIS A N 1
ATOM 1025 C CA . HIS A 1 131 ? -17.982 1.780 -5.188 1.00 95.69 131 HIS A CA 1
ATOM 1026 C C . HIS A 1 131 ? -18.112 2.409 -3.791 1.00 95.69 131 HIS A C 1
ATOM 1028 O O . HIS A 1 131 ? -18.932 1.961 -2.995 1.00 95.69 131 HIS A O 1
ATOM 1034 N N . GLY A 1 132 ? -17.331 3.450 -3.473 1.00 92.69 132 GLY A N 1
ATOM 1035 C CA . GLY A 1 132 ? -17.381 4.111 -2.165 1.00 92.69 132 GLY A CA 1
ATOM 1036 C C . GLY A 1 132 ? -16.876 3.243 -1.007 1.00 92.69 132 GLY A C 1
ATOM 1037 O O . GLY A 1 132 ? -17.190 3.508 0.151 1.00 92.69 132 GLY A O 1
ATOM 1038 N N . GLU A 1 133 ? -16.094 2.205 -1.295 1.00 92.62 133 GLU A N 1
ATOM 1039 C CA . GLU A 1 133 ? -15.512 1.340 -0.277 1.00 92.62 133 GLU A CA 1
ATOM 1040 C C . GLU A 1 133 ? -14.292 1.985 0.399 1.00 92.62 133 GLU A C 1
ATOM 1042 O O . GLU A 1 133 ? -13.562 2.796 -0.176 1.00 92.62 133 GLU A O 1
ATOM 1047 N N . ALA A 1 134 ? -14.012 1.566 1.636 1.00 87.75 134 ALA A N 1
ATOM 1048 C CA . ALA A 1 134 ? -12.927 2.111 2.447 1.00 87.75 134 ALA A CA 1
ATOM 1049 C C . ALA A 1 134 ? -11.529 1.825 1.861 1.00 87.75 134 ALA A C 1
ATOM 1051 O O . ALA A 1 134 ? -10.971 0.755 2.080 1.00 87.75 134 ALA A O 1
ATOM 1052 N N . ILE A 1 135 ? -10.911 2.791 1.180 1.00 87.00 135 ILE A N 1
ATOM 1053 C CA . ILE A 1 135 ? -9.626 2.620 0.474 1.00 87.00 135 ILE A CA 1
ATOM 1054 C C . ILE A 1 135 ? -8.498 2.067 1.352 1.00 87.00 135 ILE A C 1
ATOM 1056 O O . ILE A 1 135 ? -7.783 1.172 0.912 1.00 87.00 135 ILE A O 1
ATOM 1060 N N . SER A 1 136 ? -8.333 2.547 2.584 1.00 83.31 136 SER A N 1
ATOM 1061 C CA . SER A 1 136 ? -7.270 2.079 3.476 1.00 83.31 136 SER A CA 1
ATOM 1062 C C . SER A 1 136 ? -7.646 2.248 4.943 1.00 83.31 136 SER A C 1
ATOM 1064 O O . SER A 1 136 ? -8.269 3.238 5.323 1.00 83.31 136 SER A O 1
ATOM 1066 N N . THR A 1 137 ? -7.197 1.311 5.776 1.00 86.00 137 THR A N 1
ATOM 1067 C CA . THR A 1 137 ? -7.226 1.397 7.241 1.00 86.00 137 THR A CA 1
ATOM 1068 C C . THR A 1 137 ? -6.027 2.153 7.814 1.00 86.00 137 THR A C 1
ATOM 1070 O O . THR A 1 137 ? -6.008 2.401 9.014 1.00 86.00 137 THR A O 1
ATOM 1073 N N . ALA A 1 138 ? -5.063 2.593 6.994 1.00 86.44 138 ALA A N 1
ATOM 1074 C CA . ALA A 1 138 ? -3.801 3.180 7.458 1.00 86.44 138 ALA A CA 1
ATOM 1075 C C . ALA A 1 138 ? -3.983 4.397 8.384 1.00 86.44 138 ALA A C 1
ATOM 1077 O O . ALA A 1 138 ? -3.235 4.569 9.345 1.00 86.44 138 ALA A O 1
ATOM 1078 N N . PHE A 1 139 ? -4.997 5.236 8.137 1.00 84.88 139 PHE A N 1
ATOM 1079 C CA . PHE A 1 139 ? -5.315 6.357 9.028 1.00 84.88 139 PHE A CA 1
ATOM 1080 C C . PHE A 1 139 ? -5.760 5.871 10.415 1.00 84.88 139 PHE A C 1
ATOM 1082 O O . PHE A 1 139 ? -5.276 6.362 11.436 1.00 84.88 139 PHE A O 1
ATOM 1089 N N . VAL A 1 140 ? -6.640 4.867 10.448 1.00 87.50 140 VAL A N 1
ATOM 1090 C CA . VAL A 1 140 ? -7.125 4.248 11.687 1.00 87.50 140 VAL A CA 1
ATOM 1091 C C . VAL A 1 140 ? -5.981 3.536 12.405 1.00 87.50 140 VAL A C 1
ATOM 1093 O O . VAL A 1 140 ? -5.795 3.739 13.600 1.00 87.50 140 VAL A O 1
ATOM 1096 N N . GLU A 1 141 ? -5.167 2.768 11.684 1.00 89.88 141 GLU A N 1
ATOM 1097 C CA . GLU A 1 141 ? -3.992 2.078 12.222 1.00 89.88 141 GLU A CA 1
ATOM 1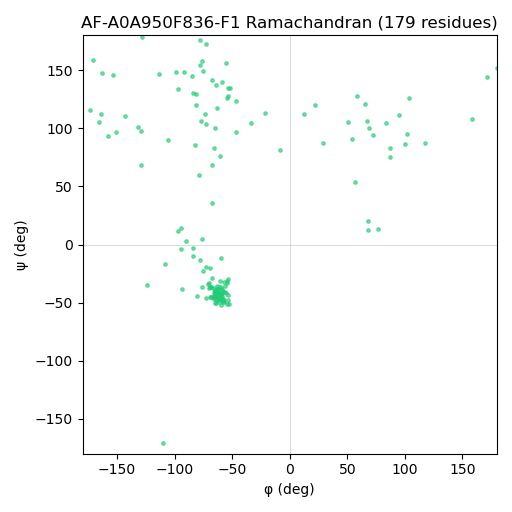098 C C . GLU A 1 141 ? -2.991 3.055 12.844 1.00 89.88 141 GLU A C 1
ATOM 1100 O O . GLU A 1 141 ? -2.526 2.829 13.959 1.00 89.88 141 GLU A O 1
ATOM 1105 N N . SER A 1 142 ? -2.707 4.179 12.180 1.00 90.19 142 SER A N 1
ATOM 1106 C CA . SER A 1 142 ? -1.838 5.234 12.714 1.00 90.19 142 SER A CA 1
ATOM 1107 C C . SER A 1 142 ? -2.408 5.845 13.997 1.00 90.19 142 SER A C 1
ATOM 1109 O O . SER A 1 142 ? -1.694 5.966 14.996 1.00 90.19 142 SER A O 1
ATOM 1111 N N . ALA A 1 143 ? -3.704 6.170 14.010 1.00 88.88 143 ALA A N 1
ATOM 1112 C CA . ALA A 1 143 ? -4.372 6.696 15.197 1.00 88.88 143 ALA A CA 1
ATOM 1113 C C . ALA A 1 143 ? -4.323 5.696 16.366 1.00 88.88 143 ALA A C 1
ATOM 1115 O O . ALA A 1 143 ? -3.962 6.065 17.487 1.00 88.88 143 ALA A O 1
ATOM 1116 N N . VAL A 1 144 ? -4.606 4.416 16.105 1.00 87.44 144 VAL A N 1
ATOM 1117 C CA . VAL A 1 144 ? -4.495 3.341 17.100 1.00 87.44 144 VAL A CA 1
ATOM 1118 C C . VAL A 1 144 ? -3.059 3.223 17.603 1.00 87.44 144 VAL A C 1
ATOM 1120 O O . VAL A 1 144 ? -2.839 3.199 18.813 1.00 87.44 144 VAL A O 1
ATOM 1123 N N . ASN A 1 145 ? -2.070 3.223 16.708 1.00 88.88 145 ASN A N 1
ATOM 1124 C CA . ASN A 1 145 ? -0.663 3.106 17.075 1.00 88.88 145 ASN A CA 1
ATOM 1125 C C . ASN A 1 145 ? -0.207 4.266 17.977 1.00 88.88 145 ASN A C 1
ATOM 1127 O O . ASN A 1 145 ? 0.507 4.048 18.960 1.00 88.88 145 ASN A O 1
ATOM 1131 N N . GLN A 1 146 ? -0.668 5.492 17.709 1.00 88.81 146 GLN A N 1
ATOM 1132 C CA . GLN A 1 146 ? -0.410 6.647 18.574 1.00 88.81 146 GLN A CA 1
ATOM 1133 C C . GLN A 1 146 ? -1.037 6.481 19.964 1.00 88.81 146 GLN A C 1
ATOM 1135 O O . GLN A 1 146 ? -0.373 6.731 20.974 1.00 88.81 146 GLN A O 1
ATOM 1140 N N . VAL A 1 147 ? -2.295 6.033 20.038 1.00 87.38 147 VAL A N 1
ATOM 1141 C CA . VAL A 1 147 ? -2.994 5.814 21.314 1.00 87.38 147 VAL A CA 1
ATOM 1142 C C . VAL A 1 147 ? -2.310 4.717 22.127 1.00 87.38 147 VAL A C 1
ATOM 1144 O O . VAL A 1 147 ? -2.004 4.938 23.300 1.00 87.38 147 VAL A O 1
ATOM 1147 N N . VAL A 1 148 ? -2.001 3.574 21.510 1.00 86.75 148 VAL A N 1
ATOM 1148 C CA . VAL A 1 148 ? -1.292 2.455 22.151 1.00 86.75 148 VAL A CA 1
ATOM 1149 C C . VAL A 1 148 ? 0.083 2.906 22.646 1.00 86.75 148 VAL A C 1
ATOM 1151 O O . VAL A 1 148 ? 0.424 2.692 23.811 1.00 86.75 148 VAL A O 1
ATOM 1154 N N . SER A 1 149 ? 0.843 3.622 21.816 1.00 86.00 149 SER A N 1
ATOM 1155 C CA . SER A 1 149 ? 2.155 4.155 22.199 1.00 86.00 149 SER A CA 1
ATOM 1156 C C . SER A 1 149 ? 2.073 5.094 23.405 1.00 86.00 149 SER A C 1
ATOM 1158 O O . SER A 1 149 ? 2.912 5.028 24.307 1.00 86.00 149 SER A O 1
ATOM 1160 N N . LYS A 1 150 ? 1.051 5.958 23.448 1.00 86.44 150 LYS A N 1
ATOM 1161 C CA . LYS A 1 150 ? 0.858 6.943 24.521 1.00 86.44 150 LYS A CA 1
ATOM 1162 C C . LYS A 1 150 ? 0.312 6.333 25.813 1.00 86.44 150 LYS A C 1
ATOM 1164 O O . LYS A 1 150 ? 0.671 6.804 26.888 1.00 86.44 150 LYS A O 1
ATOM 1169 N N . ARG A 1 151 ? -0.577 5.340 25.728 1.00 85.88 151 ARG A N 1
ATOM 1170 C CA . ARG A 1 151 ? -1.355 4.828 26.873 1.00 85.88 151 ARG A CA 1
ATOM 1171 C C . ARG A 1 151 ? -0.937 3.446 27.367 1.00 85.88 151 ARG A C 1
ATOM 1173 O O . ARG A 1 151 ? -1.322 3.101 28.476 1.00 85.88 151 ARG A O 1
ATOM 1180 N N . MET A 1 152 ? -0.189 2.660 26.590 1.00 81.69 152 MET A N 1
ATOM 1181 C CA . MET A 1 152 ? 0.139 1.262 26.929 1.00 81.69 152 MET A CA 1
ATOM 1182 C C . MET A 1 152 ? 1.643 0.968 26.969 1.00 81.69 152 MET A C 1
ATOM 1184 O O . MET A 1 152 ? 2.068 0.151 27.783 1.00 81.69 152 MET A O 1
ATOM 1188 N N . VAL A 1 153 ? 2.441 1.600 26.100 1.00 78.50 153 VAL A N 1
ATOM 1189 C CA . VAL A 1 153 ? 3.860 1.235 25.899 1.00 78.50 153 VAL A CA 1
ATOM 1190 C C . VAL A 1 153 ? 4.819 2.057 26.764 1.00 78.50 153 VAL A C 1
ATOM 1192 O O . VAL A 1 153 ? 5.801 1.523 27.271 1.00 78.50 153 VAL A O 1
ATOM 1195 N N . LYS A 1 154 ? 4.563 3.356 26.953 1.00 66.50 154 LYS A N 1
ATOM 1196 C CA . LYS A 1 154 ? 5.445 4.233 27.743 1.00 66.50 154 LYS A CA 1
ATOM 1197 C C . LYS A 1 154 ? 5.010 4.288 29.214 1.00 66.50 154 LYS A C 1
ATOM 1199 O O . LYS A 1 154 ? 3.817 4.227 29.501 1.00 66.50 154 LYS A O 1
ATOM 1204 N N . GLN A 1 155 ? 5.972 4.459 30.131 1.00 61.38 155 GLN A N 1
ATOM 1205 C CA . GLN A 1 155 ? 5.760 4.721 31.570 1.00 61.38 155 GLN A CA 1
ATOM 1206 C C . GLN A 1 155 ? 5.130 6.113 31.777 1.00 61.38 155 GLN A C 1
ATOM 1208 O O . GLN A 1 155 ? 5.775 7.061 32.213 1.00 61.38 155 GLN A O 1
ATOM 1213 N N . GLN A 1 156 ? 3.879 6.263 31.355 1.00 66.25 156 GLN A N 1
ATOM 1214 C CA . GLN A 1 156 ? 3.085 7.482 31.471 1.00 66.25 156 GLN A CA 1
ATOM 1215 C C . GLN A 1 156 ? 2.156 7.368 32.684 1.00 66.25 156 GLN A C 1
ATOM 1217 O O . GLN A 1 156 ? 1.659 6.282 32.976 1.00 66.25 156 GLN A O 1
ATOM 1222 N N . GLN A 1 157 ? 1.855 8.491 33.347 1.00 61.41 157 GLN A N 1
ATOM 1223 C CA . GLN A 1 157 ? 0.997 8.546 34.549 1.00 61.41 157 GLN A CA 1
ATOM 1224 C C . GLN A 1 157 ? -0.444 8.033 34.341 1.00 61.41 157 GLN A C 1
ATOM 1226 O O . GLN A 1 157 ? -1.168 7.824 35.305 1.00 61.41 157 GLN A O 1
ATOM 1231 N N . MET A 1 158 ? -0.874 7.819 33.094 1.00 76.44 158 MET A N 1
ATOM 1232 C CA . MET A 1 158 ? -2.230 7.396 32.729 1.00 76.44 158 MET A CA 1
ATOM 1233 C C . MET A 1 158 ? -2.163 6.185 31.796 1.00 76.44 158 MET A C 1
ATOM 1235 O O . MET A 1 158 ? -2.453 6.297 30.597 1.00 76.44 158 MET A O 1
ATOM 1239 N N . ARG A 1 159 ? -1.723 5.049 32.348 1.00 84.62 159 ARG A N 1
ATOM 1240 C CA . ARG A 1 159 ? -1.689 3.764 31.650 1.00 84.62 159 ARG A CA 1
ATOM 1241 C C . ARG A 1 159 ? -3.053 3.094 31.740 1.00 84.62 159 ARG A C 1
ATOM 1243 O O . ARG A 1 159 ? -3.628 2.992 32.820 1.00 84.62 159 ARG A O 1
ATOM 1250 N N . TRP A 1 160 ? -3.575 2.640 30.610 1.00 88.19 160 TRP A N 1
ATOM 1251 C CA . TRP A 1 160 ? -4.816 1.874 30.612 1.00 88.19 160 TRP A CA 1
ATOM 1252 C C . TRP A 1 160 ? -4.532 0.399 30.881 1.00 88.19 160 TRP A C 1
ATOM 1254 O O . TRP A 1 160 ? -3.511 -0.147 30.465 1.00 88.19 160 TRP A O 1
ATOM 1264 N N . THR A 1 161 ? -5.444 -0.257 31.592 1.00 89.00 161 THR A N 1
ATOM 1265 C CA . THR A 1 161 ? -5.487 -1.719 31.624 1.00 89.00 161 THR A CA 1
ATOM 1266 C C . THR A 1 161 ? -6.097 -2.220 30.316 1.00 89.00 161 THR A C 1
ATOM 1268 O O . THR A 1 161 ? -6.833 -1.490 29.646 1.00 89.00 161 THR A O 1
ATOM 1271 N N . GLN A 1 162 ? -5.831 -3.472 29.941 1.00 88.12 162 GLN A N 1
ATOM 1272 C CA . GLN A 1 162 ? -6.447 -4.080 28.755 1.00 88.12 162 GLN A CA 1
ATOM 1273 C C . GLN A 1 162 ? -7.982 -4.010 28.815 1.00 88.12 162 GLN A C 1
ATOM 1275 O O . GLN A 1 162 ? -8.623 -3.661 27.826 1.00 88.12 162 GLN A O 1
ATOM 1280 N N . GLN A 1 163 ? -8.563 -4.265 29.992 1.00 92.38 163 GLN A N 1
ATOM 1281 C CA . GLN A 1 163 ? -10.003 -4.157 30.218 1.00 92.38 163 GLN A CA 1
ATOM 1282 C C . GLN A 1 163 ? -10.507 -2.713 30.063 1.00 92.38 163 GLN A C 1
ATOM 1284 O O . GLN A 1 163 ? -11.508 -2.489 29.388 1.00 92.38 163 GLN A O 1
ATOM 1289 N N . GLY A 1 164 ? -9.795 -1.725 30.619 1.00 91.19 164 GLY A N 1
ATOM 1290 C CA . GLY A 1 164 ? -10.156 -0.312 30.477 1.00 91.19 164 GLY A CA 1
ATOM 1291 C C . GLY A 1 164 ? -10.094 0.176 29.026 1.00 91.19 164 GLY A C 1
ATOM 1292 O O . GLY A 1 164 ? -11.000 0.870 28.572 1.00 91.19 164 GLY A O 1
ATOM 1293 N N . ALA A 1 165 ? -9.073 -0.240 28.271 1.00 91.31 165 ALA A N 1
ATOM 1294 C CA . ALA A 1 165 ? -8.965 0.066 26.846 1.00 91.31 165 ALA A CA 1
ATOM 1295 C C . ALA A 1 165 ? -10.100 -0.580 26.031 1.00 91.31 165 ALA A C 1
ATOM 1297 O O . ALA A 1 165 ? -10.673 0.074 25.164 1.00 91.31 165 ALA A O 1
ATOM 1298 N N . HIS A 1 166 ? -10.454 -1.835 26.331 1.00 92.00 166 HIS A N 1
ATOM 1299 C CA . HIS A 1 166 ? -11.548 -2.540 25.662 1.00 92.00 166 HIS A CA 1
ATOM 1300 C C . HIS A 1 166 ? -12.901 -1.845 25.871 1.00 92.00 166 HIS A C 1
ATOM 1302 O O . HIS A 1 166 ? -13.593 -1.553 24.897 1.00 92.00 166 HIS A O 1
ATOM 1308 N N . LEU A 1 167 ? -13.241 -1.513 27.120 1.00 94.19 167 LEU A N 1
ATOM 1309 C CA . LEU A 1 167 ? -14.488 -0.813 27.449 1.00 94.19 167 LEU A CA 1
ATOM 1310 C C . LEU A 1 167 ? -14.547 0.575 26.801 1.00 94.19 167 LEU A C 1
ATOM 1312 O O . LEU A 1 167 ? -15.570 0.966 26.242 1.00 94.19 167 LEU A O 1
ATOM 1316 N N . LEU A 1 168 ? -13.437 1.315 26.822 1.00 91.19 168 LEU A N 1
ATOM 1317 C CA . LEU A 1 168 ? -13.380 2.641 26.213 1.00 91.19 168 LEU A CA 1
ATOM 1318 C C . LEU A 1 168 ? -13.538 2.583 24.689 1.00 91.19 168 LEU A C 1
ATOM 1320 O O . LEU A 1 168 ? -14.210 3.443 24.120 1.00 91.19 168 LEU A O 1
ATOM 1324 N N . LEU A 1 169 ? -12.967 1.568 24.030 1.00 90.81 169 LEU A N 1
ATOM 1325 C CA . LEU A 1 169 ? -13.192 1.332 22.603 1.00 90.81 169 LEU A CA 1
ATOM 1326 C C . LEU A 1 169 ? -14.666 1.031 22.316 1.00 90.81 169 LEU A C 1
ATOM 1328 O O . LEU A 1 169 ? -15.221 1.643 21.412 1.00 90.81 169 LEU A O 1
ATOM 1332 N N . GLN A 1 170 ? -15.321 0.177 23.109 1.00 93.88 170 GLN A N 1
ATOM 1333 C CA . GLN A 1 170 ? -16.750 -0.119 22.945 1.00 93.88 170 GLN A CA 1
ATOM 1334 C C . GLN A 1 170 ? -17.615 1.141 23.053 1.00 93.88 170 GLN A C 1
ATOM 1336 O O . GLN A 1 170 ? -18.412 1.413 22.155 1.00 93.88 170 GLN A O 1
ATOM 1341 N N . ILE A 1 171 ? -17.415 1.946 24.102 1.00 95.06 171 ILE A N 1
ATOM 1342 C CA . ILE A 1 171 ? -18.162 3.197 24.300 1.00 95.06 171 ILE A CA 1
ATOM 1343 C C . ILE A 1 171 ? -17.879 4.175 23.156 1.00 95.06 171 ILE A C 1
ATOM 1345 O O . ILE A 1 171 ? -18.800 4.797 22.630 1.00 95.06 171 ILE A O 1
ATOM 1349 N N . ARG A 1 172 ? -16.613 4.317 22.733 1.00 92.06 172 ARG A N 1
ATOM 1350 C CA . ARG A 1 172 ? -16.258 5.244 21.652 1.00 92.06 172 ARG A CA 1
ATOM 1351 C C . ARG A 1 172 ? -16.859 4.817 20.318 1.00 92.06 172 ARG A C 1
ATOM 1353 O O . ARG A 1 172 ? -17.328 5.685 19.589 1.00 92.06 172 ARG A O 1
ATOM 1360 N N . THR A 1 173 ? -16.872 3.522 20.017 1.00 92.38 173 THR A N 1
ATOM 1361 C CA . THR A 1 173 ? -17.531 2.982 18.824 1.00 92.38 173 THR A CA 1
ATOM 1362 C C . THR A 1 173 ? -19.033 3.245 18.866 1.00 92.38 173 THR A C 1
ATOM 1364 O O . THR A 1 173 ? -19.559 3.786 17.902 1.00 92.38 173 THR A O 1
ATOM 1367 N N . GLN A 1 174 ? -19.710 2.975 19.987 1.00 94.75 174 GLN A N 1
ATOM 1368 C CA . GLN A 1 174 ? -21.142 3.276 20.132 1.00 94.75 174 GLN A CA 1
ATOM 1369 C C . GLN A 1 174 ? -21.434 4.772 19.957 1.00 94.75 174 GLN A C 1
ATOM 1371 O O . GLN A 1 174 ? -22.359 5.139 19.241 1.00 94.75 174 GLN A O 1
ATOM 1376 N N . ALA A 1 175 ? -20.615 5.647 20.548 1.00 94.88 175 ALA A N 1
ATOM 1377 C CA . ALA A 1 175 ? -20.765 7.092 20.396 1.00 94.88 175 ALA A CA 1
ATOM 1378 C C . ALA A 1 175 ? -20.581 7.552 18.940 1.00 94.88 175 ALA A C 1
ATOM 1380 O O . ALA A 1 175 ? -21.322 8.410 18.472 1.00 94.88 175 ALA A O 1
ATOM 1381 N N . LEU A 1 176 ? -19.596 6.997 18.225 1.00 91.31 176 LEU A N 1
ATOM 1382 C CA . LEU A 1 176 ? -19.342 7.326 16.818 1.00 91.31 176 LEU A CA 1
ATOM 1383 C C . LEU A 1 176 ? -20.428 6.785 15.882 1.00 91.31 176 LEU A C 1
ATOM 1385 O O . LEU A 1 176 ? -20.737 7.435 14.888 1.00 91.31 176 LEU A O 1
ATOM 1389 N N . ASN A 1 177 ? -21.011 5.634 16.212 1.00 92.69 177 ASN A N 1
ATOM 1390 C CA . ASN A 1 177 ? -22.117 5.049 15.460 1.00 92.69 177 ASN A CA 1
ATOM 1391 C C . ASN A 1 177 ? -23.470 5.715 15.764 1.00 92.69 177 ASN A C 1
ATOM 1393 O O . ASN A 1 177 ? -24.431 5.486 15.038 1.00 92.69 177 ASN A O 1
ATOM 1397 N N . GLY A 1 178 ? -23.564 6.523 16.826 1.00 93.62 178 GLY A N 1
ATOM 1398 C CA . GLY A 1 178 ? -24.837 7.067 17.311 1.00 93.62 178 GLY A CA 1
ATOM 1399 C C . GLY A 1 178 ? -25.694 6.055 18.084 1.00 93.62 178 GLY A C 1
ATOM 1400 O O . GLY A 1 178 ? -26.859 6.323 18.356 1.00 93.62 178 GLY A O 1
ATOM 1401 N N . ASP A 1 179 ? -25.118 4.914 18.465 1.00 94.81 179 ASP A N 1
ATOM 1402 C CA . ASP A 1 179 ? -25.789 3.842 19.212 1.00 94.81 179 ASP A CA 1
ATOM 1403 C C . ASP A 1 179 ? -25.789 4.086 20.731 1.00 94.81 179 ASP A C 1
ATOM 1405 O O . ASP A 1 179 ? -26.434 3.355 21.487 1.00 94.81 179 ASP A O 1
ATOM 1409 N N . LEU A 1 180 ? -25.039 5.091 21.195 1.00 90.50 180 LEU A N 1
ATOM 1410 C CA . LEU A 1 180 ? -24.961 5.452 22.606 1.00 90.50 180 LEU A CA 1
ATOM 1411 C C . LEU A 1 180 ? -26.230 6.221 23.007 1.00 90.50 180 LEU A C 1
ATOM 1413 O O . LEU A 1 180 ? -26.408 7.372 22.609 1.00 90.50 180 LEU A O 1
ATOM 1417 N N . ARG A 1 181 ? -27.108 5.552 23.758 1.00 80.00 181 ARG A N 1
ATOM 1418 C CA . ARG A 1 181 ? -28.358 6.104 24.303 1.00 80.00 181 ARG A CA 1
ATOM 1419 C C . ARG A 1 181 ? -28.156 6.768 25.657 1.00 80.00 181 ARG A C 1
ATOM 1421 O O . ARG A 1 181 ? -27.326 6.253 26.439 1.00 80.00 181 ARG A O 1
#

Foldseek 3Di:
DDDDDDDDDDDDDDDDDDDDDDDDDDDDDDDDDDDDDDDDDDDDDPPDPPPVDPPPDVVVVVVLVVVLVVCLLQLVLVVNLVSLVVLLVSLVVNPCPDPVSVVVSVVSVVVSVVCVVCSVVRDNLVVCVVVVHDSDCVVVVVVVVVCCVAAPVDPDPHHDDPVRVVVVVVQVVCVVVVVND